Protein AF-0000000079329511 (afdb_homodimer)

Solvent-accessible surface area (backbone atoms only — not comparable to full-atom values): 12379 Å² total; per-residue (Å²): 99,50,74,84,61,65,55,39,40,38,38,41,37,31,29,74,40,54,72,78,49,98,63,36,82,40,69,37,80,63,11,61,36,72,71,27,54,28,39,31,61,66,27,33,34,23,27,95,86,55,44,29,42,50,44,71,41,43,67,61,44,49,62,55,52,49,39,47,76,73,67,45,50,34,49,82,73,69,23,84,32,57,47,25,33,70,47,64,32,86,86,63,35,46,29,33,39,40,35,55,41,81,63,86,41,60,47,59,68,85,60,60,51,53,117,98,52,75,84,60,66,55,38,39,37,39,41,36,32,28,73,40,55,72,80,49,98,62,36,82,41,68,37,79,62,12,60,35,71,71,28,53,28,39,30,60,68,26,32,34,23,27,94,87,54,43,31,43,50,43,70,41,44,70,62,45,49,62,54,53,49,40,46,76,73,68,46,50,34,48,82,74,69,24,84,31,58,48,27,34,70,46,64,31,85,88,64,37,44,28,32,39,40,34,56,41,80,64,88,38,59,46,60,67,84,61,60,48,51,118

pLDDT: mean 95.4, std 3.15, range [86.56, 98.81]

Structure (mmCIF, N/CA/C/O backbone):
data_AF-0000000079329511-model_v1
#
loop_
_entity.id
_entity.type
_entity.pdbx_description
1 polymer 'TIGR04076 family protein'
#
loop_
_atom_site.group_PDB
_atom_site.id
_atom_site.type_symbol
_atom_site.label_atom_id
_atom_site.label_alt_id
_atom_site.label_comp_id
_atom_site.label_asym_id
_atom_site.label_entity_id
_atom_site.label_seq_id
_atom_site.pdbx_PDB_ins_code
_atom_site.Cartn_x
_atom_site.Cartn_y
_atom_site.Cartn_z
_atom_site.occupancy
_atom_site.B_iso_or_equiv
_atom_site.auth_seq_id
_atom_site.auth_comp_id
_atom_site.auth_asym_id
_atom_site.auth_atom_id
_atom_site.pdbx_PDB_model_num
ATOM 1 N N . MET A 1 1 ? 14.383 1.324 6.977 1 89.06 1 MET A N 1
ATOM 2 C CA . MET A 1 1 ? 13.578 2.539 6.898 1 89.06 1 MET A CA 1
ATOM 3 C C . MET A 1 1 ? 13.695 3.355 8.18 1 89.06 1 MET A C 1
ATOM 5 O O . MET A 1 1 ? 13.711 2.795 9.281 1 89.06 1 MET A O 1
ATOM 9 N N . LYS A 1 2 ? 13.883 4.699 8.086 1 88.31 2 LYS A N 1
ATOM 10 C CA . LYS A 1 2 ? 13.953 5.602 9.234 1 88.31 2 LYS A CA 1
ATOM 11 C C . LYS A 1 2 ? 12.984 6.77 9.062 1 88.31 2 LYS A C 1
ATOM 13 O O . LYS A 1 2 ? 13.18 7.629 8.203 1 88.31 2 LYS A O 1
ATOM 18 N N . LYS A 1 3 ? 11.969 6.789 9.961 1 87.62 3 LYS A N 1
ATOM 19 C CA . LYS A 1 3 ? 11 7.883 9.93 1 87.62 3 LYS A CA 1
ATOM 20 C C . LYS A 1 3 ? 11.57 9.141 10.586 1 87.62 3 LYS A C 1
ATOM 22 O O . LYS A 1 3 ? 11.602 9.242 11.812 1 87.62 3 LYS A O 1
ATOM 27 N N . TRP A 1 4 ? 11.977 10.102 9.773 1 88.5 4 TRP A N 1
ATOM 28 C CA . TRP A 1 4 ? 12.648 11.297 10.273 1 88.5 4 TRP A CA 1
ATOM 29 C C . TRP A 1 4 ? 11.633 12.383 10.625 1 88.5 4 TRP A C 1
ATOM 31 O O . TRP A 1 4 ? 11.953 13.328 11.352 1 88.5 4 TRP A O 1
ATOM 41 N N . TYR A 1 5 ? 10.383 12.188 10.078 1 89.5 5 TYR A N 1
ATOM 42 C CA . TYR A 1 5 ? 9.406 13.266 10.172 1 89.5 5 TYR A CA 1
ATOM 43 C C . TYR A 1 5 ? 8.102 12.766 10.781 1 89.5 5 TYR A C 1
ATOM 45 O O . TYR A 1 5 ? 7.621 11.688 10.43 1 89.5 5 TYR A O 1
ATOM 53 N N . ASP A 1 6 ? 7.637 13.641 11.711 1 93.19 6 ASP A N 1
ATOM 54 C CA . ASP A 1 6 ? 6.309 13.352 12.242 1 93.19 6 ASP A CA 1
ATOM 55 C C . ASP A 1 6 ? 5.219 13.867 11.305 1 93.19 6 ASP A C 1
ATOM 57 O O . ASP A 1 6 ? 5.121 15.07 11.055 1 93.19 6 ASP A O 1
ATOM 61 N N . GLU A 1 7 ? 4.422 13.023 10.852 1 95.56 7 GLU A N 1
ATOM 62 C CA . GLU A 1 7 ? 3.4 13.367 9.867 1 95.56 7 GLU A CA 1
ATOM 63 C C . GLU A 1 7 ? 2.27 14.172 10.5 1 95.56 7 GLU A C 1
ATOM 65 O O . GLU A 1 7 ? 2.021 14.062 11.703 1 95.56 7 GLU A O 1
ATOM 70 N N . GLU A 1 8 ? 1.598 14.852 9.672 1 96.12 8 GLU A N 1
ATOM 71 C CA . GLU A 1 8 ? 0.495 15.703 10.094 1 96.12 8 GLU A CA 1
ATOM 72 C C . GLU A 1 8 ? -0.764 14.891 10.375 1 96.12 8 GLU A C 1
ATOM 74 O O . GLU A 1 8 ? -1.652 15.328 11.102 1 96.12 8 GLU A O 1
ATOM 79 N N . TYR A 1 9 ? -0.802 13.711 9.742 1 97.5 9 TYR A N 1
ATOM 80 C CA . TYR A 1 9 ? -2.012 12.898 9.852 1 97.5 9 TYR A CA 1
ATOM 81 C C . TYR A 1 9 ? -1.671 11.445 10.148 1 97.5 9 TYR A C 1
ATOM 83 O O . TYR A 1 9 ? -0.653 10.93 9.672 1 97.5 9 TYR A O 1
ATOM 91 N N . GLU A 1 10 ? -2.459 10.844 10.945 1 98.25 10 GLU A N 1
ATOM 92 C CA . GLU A 1 10 ? -2.52 9.391 11.078 1 98.25 10 GLU A CA 1
ATOM 93 C C . GLU A 1 10 ? -3.83 8.836 10.523 1 98.25 10 GLU A C 1
ATOM 95 O O . GLU A 1 10 ? -4.902 9.383 10.797 1 98.25 10 GLU A O 1
ATOM 100 N N . TRP A 1 11 ? -3.713 7.824 9.727 1 98.62 11 TRP A N 1
ATOM 101 C CA . TRP A 1 11 ? -4.898 7.199 9.148 1 98.62 11 TRP A CA 1
ATOM 102 C C . TRP A 1 11 ? -5.27 5.934 9.906 1 98.62 11 TRP A C 1
ATOM 104 O O . TRP A 1 11 ? -4.398 5.145 10.281 1 98.62 11 TRP A O 1
ATOM 114 N N . GLU A 1 12 ? -6.516 5.758 10.164 1 98.81 12 GLU A N 1
ATOM 115 C CA . GLU A 1 12 ? -7.125 4.504 10.602 1 98.81 12 GLU A CA 1
ATOM 116 C C . GLU A 1 12 ? -8.117 3.984 9.562 1 98.81 12 GLU A C 1
ATOM 118 O O . GLU A 1 12 ? -9.023 4.707 9.148 1 98.81 12 GLU A O 1
ATOM 123 N N . ILE A 1 13 ? -7.934 2.801 9.102 1 98.75 13 ILE A N 1
ATOM 124 C CA . ILE A 1 13 ? -8.805 2.156 8.125 1 98.75 13 ILE A CA 1
ATOM 125 C C . ILE A 1 13 ? -9.43 0.904 8.734 1 98.75 13 ILE A C 1
ATOM 127 O O . ILE A 1 13 ? -8.719 0.055 9.281 1 98.75 13 ILE A O 1
ATOM 131 N N . GLU A 1 14 ? -10.695 0.809 8.695 1 98.69 14 GLU A N 1
ATOM 132 C CA . GLU A 1 14 ? -11.406 -0.336 9.258 1 98.69 14 GLU A CA 1
ATOM 133 C C . GLU A 1 14 ? -12.289 -1.004 8.203 1 98.69 14 GLU A C 1
ATOM 135 O O . GLU A 1 14 ? -12.953 -0.324 7.418 1 98.69 14 GLU A O 1
ATOM 140 N N . VAL A 1 15 ? -12.266 -2.324 8.125 1 98.12 15 VAL A N 1
ATOM 141 C CA . VAL A 1 15 ? -13.242 -3.061 7.328 1 98.12 15 VAL A CA 1
ATOM 142 C C . VAL A 1 15 ? -14.586 -3.076 8.047 1 98.12 15 VAL A C 1
ATOM 144 O O . VAL A 1 15 ? -14.719 -3.658 9.125 1 98.12 15 VAL A O 1
ATOM 147 N N . THR A 1 16 ? -15.562 -2.486 7.387 1 97.62 16 THR A N 1
ATOM 148 C CA . THR A 1 16 ? -16.812 -2.248 8.102 1 97.62 16 THR A CA 1
ATOM 149 C C . THR A 1 16 ? -17.922 -3.166 7.578 1 97.62 16 THR A C 1
ATOM 151 O O . THR A 1 16 ? -18.969 -3.305 8.211 1 97.62 16 THR A O 1
ATOM 154 N N . GLY A 1 17 ? -17.672 -3.732 6.402 1 96.75 17 GLY A N 1
ATOM 155 C CA . GLY A 1 17 ? -18.719 -4.578 5.844 1 96.75 17 GLY A CA 1
ATOM 156 C C . GLY A 1 17 ? -18.266 -5.34 4.609 1 96.75 17 GLY A C 1
ATOM 157 O O . GLY A 1 17 ? -17.156 -5.148 4.121 1 96.75 17 GLY A O 1
ATOM 158 N N . PHE A 1 18 ? -19.062 -6.324 4.168 1 95.44 18 PHE A N 1
ATOM 159 C CA . PHE A 1 18 ? -18.906 -7.117 2.955 1 95.44 18 PHE A CA 1
ATOM 160 C C . PHE A 1 18 ? -20.203 -7.156 2.164 1 95.44 18 PHE A C 1
ATOM 162 O O . PHE A 1 18 ? -21.266 -7.41 2.727 1 95.44 18 PHE A O 1
ATOM 169 N N . LEU A 1 19 ? -20.188 -6.867 0.907 1 94.31 19 LEU A N 1
ATOM 170 C CA . LEU A 1 19 ? -21.391 -6.609 0.124 1 94.31 19 LEU A CA 1
ATOM 171 C C . LEU A 1 19 ? -21.859 -7.875 -0.58 1 94.31 19 LEU A C 1
ATOM 173 O O . LEU A 1 19 ? -22.969 -7.918 -1.112 1 94.31 19 LEU A O 1
ATOM 177 N N . ARG A 1 20 ? -21.109 -8.859 -0.733 1 90.81 20 ARG A N 1
ATOM 178 C CA . ARG A 1 20 ? -21.469 -9.992 -1.577 1 90.81 20 ARG A CA 1
ATOM 179 C C . ARG A 1 20 ? -22 -11.156 -0.739 1 90.81 20 ARG A C 1
ATOM 181 O O . ARG A 1 20 ? -22.703 -12.023 -1.25 1 90.81 20 ARG A O 1
ATOM 188 N N . SER A 1 21 ? -21.609 -11.266 0.606 1 89.12 21 SER A N 1
ATOM 189 C CA . SER A 1 21 ? -21.984 -12.375 1.482 1 89.12 21 SER A CA 1
ATOM 190 C C . SER A 1 21 ? -21.797 -12 2.949 1 89.12 21 SER A C 1
ATOM 192 O O . SER A 1 21 ? -21.641 -10.828 3.283 1 89.12 21 SER A O 1
ATOM 194 N N . ASP A 1 22 ? -21.969 -13.086 3.812 1 89.44 22 ASP A N 1
ATOM 195 C CA . ASP A 1 22 ? -21.797 -12.867 5.242 1 89.44 22 ASP A CA 1
ATOM 196 C C . ASP A 1 22 ? -20.359 -13.18 5.672 1 89.44 22 ASP A C 1
ATOM 198 O O . ASP A 1 22 ? -20.047 -13.164 6.863 1 89.44 22 ASP A O 1
ATOM 202 N N . HIS A 1 23 ? -19.578 -13.539 4.699 1 89.75 23 HIS A N 1
ATOM 203 C CA . HIS A 1 23 ? -18.172 -13.812 4.965 1 89.75 23 HIS A CA 1
ATOM 204 C C . HIS A 1 23 ? -17.297 -13.414 3.775 1 89.75 23 HIS A C 1
ATOM 206 O O . HIS A 1 23 ? -17.797 -13.258 2.658 1 89.75 23 HIS A O 1
ATOM 212 N N . THR A 1 24 ? -16.016 -13.195 4.055 1 90.88 24 THR A N 1
ATOM 213 C CA . THR A 1 24 ? -15.125 -12.742 2.994 1 90.88 24 THR A CA 1
ATOM 214 C C . THR A 1 24 ? -14.328 -13.914 2.422 1 90.88 24 THR A C 1
ATOM 216 O O . THR A 1 24 ? -13.734 -13.797 1.348 1 90.88 24 THR A O 1
ATOM 219 N N . GLU A 1 25 ? -14.328 -15.094 3.219 1 90.88 25 GLU A N 1
ATOM 220 C CA . GLU A 1 25 ? -13.625 -16.281 2.744 1 90.88 25 GLU A CA 1
ATOM 221 C C . GLU A 1 25 ? -14.109 -16.688 1.355 1 90.88 25 GLU A C 1
ATOM 223 O O . GLU A 1 25 ? -15.312 -16.688 1.082 1 90.88 25 GLU A O 1
ATOM 228 N N . ARG A 1 26 ? -13.109 -16.906 0.466 1 90.94 26 ARG A N 1
ATOM 229 C CA . ARG A 1 26 ? -13.336 -17.344 -0.91 1 90.94 26 ARG A CA 1
ATOM 230 C C . ARG A 1 26 ? -13.836 -16.188 -1.77 1 90.94 26 ARG A C 1
ATOM 232 O O . ARG A 1 26 ? -14.297 -16.391 -2.893 1 90.94 26 ARG A O 1
ATOM 239 N N . TYR A 1 27 ? -13.852 -14.938 -1.214 1 90.62 27 TYR A N 1
ATOM 240 C CA . TYR A 1 27 ? -14.234 -13.766 -1.997 1 90.62 27 TYR A CA 1
ATOM 241 C C . TYR A 1 27 ? -13.125 -12.727 -2.008 1 90.62 27 TYR A C 1
ATOM 243 O O . TYR A 1 27 ? -12.914 -12.039 -3.008 1 90.62 27 TYR A O 1
ATOM 251 N N . CYS A 1 28 ? -12.562 -12.594 -0.887 1 93.38 28 CYS A N 1
ATOM 252 C CA . CYS A 1 28 ? -11.492 -11.617 -0.751 1 93.38 28 CYS A CA 1
ATOM 253 C C . CYS A 1 28 ? -10.125 -12.297 -0.747 1 93.38 28 CYS A C 1
ATOM 255 O O . CYS A 1 28 ? -9.797 -13.023 0.191 1 93.38 28 CYS A O 1
ATOM 257 N N . ARG A 1 29 ? -9.344 -12.055 -1.75 1 93.38 29 ARG A N 1
ATOM 258 C CA . ARG A 1 29 ? -8.047 -12.695 -1.921 1 93.38 29 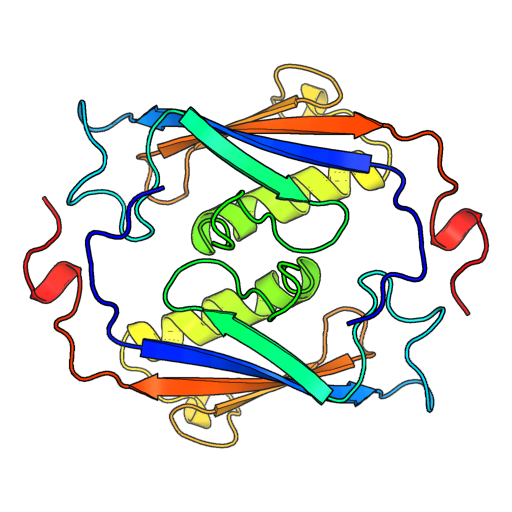ARG A CA 1
ATOM 259 C C . ARG A 1 29 ? -7.086 -12.297 -0.806 1 93.38 29 ARG A C 1
ATOM 261 O O . ARG A 1 29 ? -6.316 -13.125 -0.313 1 93.38 29 ARG A O 1
ATOM 268 N N . ASN A 1 30 ? -7.074 -11 -0.403 1 94.19 30 ASN A N 1
ATOM 269 C CA . ASN A 1 30 ? -6.16 -10.555 0.643 1 94.19 30 ASN A CA 1
ATOM 270 C C . ASN A 1 30 ? -6.586 -11.062 2.016 1 94.19 30 ASN A C 1
ATOM 272 O O . ASN A 1 30 ? -5.809 -11.016 2.971 1 94.19 30 ASN A O 1
ATOM 276 N N . GLY A 1 31 ? -7.863 -11.461 2.164 1 93.81 31 GLY A N 1
ATOM 277 C CA . GLY A 1 31 ? -8.328 -12.031 3.418 1 93.81 31 GLY A CA 1
ATOM 278 C C . GLY A 1 31 ? -8.867 -10.992 4.383 1 93.81 31 GLY A C 1
ATOM 279 O O . GLY A 1 31 ? -8.805 -11.18 5.602 1 93.81 31 GLY A O 1
ATOM 280 N N . GLU A 1 32 ? -9.391 -9.922 3.869 1 95.38 32 GLU A N 1
ATOM 281 C CA . GLU A 1 32 ? -10.008 -8.922 4.73 1 95.38 32 GLU A CA 1
ATOM 282 C C . GLU A 1 32 ? -11.203 -9.5 5.48 1 95.38 32 GLU A C 1
ATOM 284 O O . GLU A 1 32 ? -11.977 -10.289 4.918 1 95.38 32 GLU A O 1
ATOM 289 N N . GLU A 1 33 ? -11.336 -9.18 6.754 1 95.06 33 GLU A N 1
ATOM 290 C CA . GLU A 1 33 ? -12.492 -9.523 7.578 1 95.06 33 GLU A CA 1
ATOM 291 C C . GLU A 1 33 ? -13.102 -8.273 8.211 1 95.06 33 GLU A C 1
ATOM 293 O O . GLU A 1 33 ? -12.383 -7.348 8.586 1 95.06 33 GLU A O 1
ATOM 298 N N . VAL A 1 34 ? -14.391 -8.328 8.312 1 95.62 34 VAL A N 1
ATOM 299 C CA . VAL A 1 34 ? -15.055 -7.234 9.008 1 95.62 34 VAL A CA 1
ATOM 300 C C . VAL A 1 34 ? -14.438 -7.051 10.391 1 95.62 34 VAL A C 1
ATOM 302 O O . VAL A 1 34 ? -14.25 -8.023 11.125 1 95.62 34 VAL A O 1
ATOM 305 N N . GLY A 1 35 ? -14.07 -5.863 10.766 1 96.88 35 GLY A N 1
ATOM 306 C CA . GLY A 1 35 ? -13.43 -5.574 12.039 1 96.88 35 GLY A CA 1
ATOM 307 C C . GLY A 1 35 ? -11.93 -5.391 11.93 1 96.88 35 GLY A C 1
ATOM 308 O O . GLY A 1 35 ? -11.297 -4.883 12.859 1 96.88 35 GLY A O 1
ATOM 309 N N . ASP A 1 36 ? -11.32 -5.848 10.773 1 97.44 36 ASP A N 1
ATOM 310 C CA . ASP A 1 36 ? -9.898 -5.594 10.562 1 97.44 36 ASP A CA 1
ATOM 311 C C . ASP A 1 36 ? -9.594 -4.102 10.641 1 97.44 36 ASP A C 1
ATOM 313 O O . ASP A 1 36 ? -10.352 -3.279 10.125 1 97.44 36 ASP A O 1
ATOM 317 N N . LYS A 1 37 ? -8.461 -3.783 11.25 1 98.5 37 LYS A N 1
ATOM 318 C CA . LYS A 1 37 ? -8.016 -2.398 11.383 1 98.5 37 LYS A CA 1
ATOM 319 C C . LYS A 1 37 ? -6.582 -2.232 10.898 1 98.5 37 LYS A C 1
ATOM 321 O O . LYS A 1 37 ? -5.723 -3.072 11.18 1 98.5 37 LYS A O 1
ATOM 326 N N . TYR A 1 38 ? -6.355 -1.224 10.141 1 98.69 38 TYR A N 1
ATOM 327 C CA . TYR A 1 38 ? -5.039 -0.834 9.641 1 98.69 38 TYR A CA 1
ATOM 328 C C . TYR A 1 38 ? -4.719 0.608 10.016 1 98.69 38 TYR A C 1
ATOM 330 O O . TYR A 1 38 ? -5.621 1.445 10.117 1 98.69 38 TYR A O 1
ATOM 338 N N . THR A 1 39 ? -3.457 0.887 10.227 1 98.56 39 THR A N 1
ATOM 339 C CA . THR A 1 39 ? -3.035 2.252 10.523 1 98.56 39 THR A CA 1
ATOM 340 C C . THR A 1 39 ? -1.779 2.613 9.734 1 98.56 39 THR A C 1
ATOM 342 O O . THR A 1 39 ? -1.021 1.732 9.328 1 98.56 39 THR A O 1
ATOM 345 N N . CYS A 1 40 ? -1.634 3.857 9.461 1 97.81 40 CYS A N 1
ATOM 346 C CA . CYS A 1 40 ? -0.409 4.387 8.867 1 97.81 40 CYS A CA 1
ATOM 347 C C . CYS A 1 40 ? -0.319 5.895 9.055 1 97.81 40 CYS A C 1
ATOM 349 O O . CYS A 1 40 ? -1.305 6.539 9.414 1 97.81 40 CYS A O 1
ATOM 351 N N . THR A 1 41 ? 0.822 6.414 8.859 1 95.94 41 THR A N 1
ATOM 352 C CA . THR A 1 41 ? 0.967 7.859 8.711 1 95.94 41 THR A CA 1
ATOM 353 C C . THR A 1 41 ? 1.237 8.227 7.25 1 95.94 41 THR A C 1
ATOM 355 O O . THR A 1 41 ? 0.335 8.672 6.539 1 95.94 41 THR A O 1
ATOM 358 N N . TYR A 1 42 ? 2.402 7.793 6.676 1 95.44 42 TYR A N 1
ATOM 359 C CA . TYR A 1 42 ? 2.664 8.109 5.273 1 95.44 42 TYR A CA 1
ATOM 360 C C . TYR A 1 42 ? 2.682 6.848 4.426 1 95.44 42 TYR A C 1
ATOM 362 O O . TYR A 1 42 ? 2.08 6.809 3.348 1 95.44 42 TYR A O 1
ATOM 370 N N . GLY A 1 43 ? 3.373 5.777 4.895 1 96.12 43 GLY A N 1
ATOM 371 C CA . GLY A 1 43 ? 3.441 4.531 4.148 1 96.12 43 GLY A CA 1
ATOM 372 C C . GLY A 1 43 ? 2.1 3.836 4.023 1 96.12 43 GLY A C 1
ATOM 373 O O . GLY A 1 43 ? 1.074 4.375 4.449 1 96.12 43 GLY A O 1
ATOM 374 N N . CYS A 1 44 ? 2.104 2.684 3.385 1 98.38 44 CYS A N 1
ATOM 375 C CA . CYS A 1 44 ? 0.881 1.898 3.271 1 98.38 44 CYS A CA 1
ATOM 376 C C . CYS A 1 44 ? 0.424 1.399 4.637 1 98.38 44 CYS A C 1
ATOM 378 O O . CYS A 1 44 ? 1.25 1.066 5.488 1 98.38 44 CYS A O 1
ATOM 380 N N . PRO A 1 45 ? -0.896 1.284 4.828 1 98.62 45 PRO A N 1
ATOM 381 C CA . PRO A 1 45 ? -1.425 0.859 6.129 1 98.62 45 PRO A CA 1
ATOM 382 C C . PRO A 1 45 ? -1.065 -0.586 6.465 1 98.62 45 PRO A C 1
ATOM 384 O O . PRO A 1 45 ? -1.059 -1.447 5.582 1 98.62 45 PRO A O 1
ATOM 387 N N . VAL A 1 46 ? -0.85 -0.798 7.707 1 98.38 46 VAL A N 1
ATOM 388 C CA . VAL A 1 46 ? -0.486 -2.107 8.234 1 98.38 46 VAL A CA 1
ATOM 389 C C . VAL A 1 46 ? -1.345 -2.43 9.453 1 98.38 46 VAL A C 1
ATOM 391 O O . VAL A 1 46 ? -1.661 -1.542 10.25 1 98.38 46 VAL A O 1
ATOM 394 N N . ASN A 1 47 ? -1.72 -3.65 9.57 1 97.69 47 ASN A N 1
ATOM 395 C CA . ASN A 1 47 ? -2.506 -4.004 10.742 1 97.69 47 ASN A CA 1
ATOM 396 C C . ASN A 1 47 ? -1.62 -4.512 11.883 1 97.69 47 ASN A C 1
ATOM 398 O O . ASN A 1 47 ? -0.395 -4.535 11.75 1 97.69 47 ASN A O 1
ATOM 402 N N . ASN A 1 48 ? -2.207 -4.887 12.992 1 95 48 ASN A N 1
ATOM 403 C CA . ASN A 1 48 ? -1.47 -5.246 14.203 1 95 48 ASN A CA 1
ATOM 404 C C . ASN A 1 48 ? -0.727 -6.57 14.031 1 95 48 ASN A C 1
ATOM 406 O O . ASN A 1 48 ? 0.166 -6.891 14.82 1 95 48 ASN A O 1
ATOM 410 N N . ASP A 1 49 ? -1.076 -7.355 13.023 1 93.69 49 ASP A N 1
ATOM 411 C CA . ASP A 1 49 ? -0.417 -8.633 12.75 1 93.69 49 ASP A CA 1
ATOM 412 C C . ASP A 1 49 ? 0.747 -8.453 11.781 1 93.69 49 ASP A C 1
ATOM 414 O O . ASP A 1 49 ? 1.322 -9.43 11.305 1 93.69 49 ASP A O 1
ATOM 418 N N . GLY A 1 50 ? 1.027 -7.199 11.367 1 95 50 GLY A N 1
ATOM 419 C CA . GLY A 1 50 ? 2.123 -6.926 10.453 1 95 50 GLY A CA 1
ATOM 420 C C . GLY A 1 50 ? 1.762 -7.172 9 1 95 50 GLY A C 1
ATOM 421 O O . GLY A 1 50 ? 2.639 -7.418 8.164 1 95 50 GLY A O 1
ATOM 422 N N . GLN A 1 51 ? 0.455 -7.188 8.734 1 95.44 51 GLN A N 1
ATOM 423 C CA . GLN A 1 51 ? -0.009 -7.41 7.367 1 95.44 51 GLN A CA 1
ATOM 424 C C . GLN A 1 51 ? -0.4 -6.098 6.695 1 95.44 51 GLN A C 1
ATOM 426 O O . GLN A 1 51 ? -1.076 -5.262 7.305 1 95.44 51 GLN A O 1
ATOM 431 N N . GLY A 1 52 ? 0.075 -5.973 5.48 1 97.62 52 GLY A N 1
ATOM 432 C CA . GLY A 1 52 ? -0.315 -4.801 4.715 1 97.62 52 GLY A CA 1
ATOM 433 C C . GLY A 1 52 ? -1.738 -4.875 4.195 1 97.62 52 GLY A C 1
ATOM 434 O O . GLY A 1 52 ? -2.244 -5.961 3.908 1 97.62 52 GLY A O 1
ATOM 435 N N . ILE A 1 53 ? -2.316 -3.742 4.074 1 98 53 ILE A N 1
ATOM 436 C CA . ILE A 1 53 ? -3.67 -3.646 3.537 1 98 53 ILE A CA 1
ATOM 437 C C . ILE A 1 53 ? -3.688 -4.125 2.088 1 98 53 ILE A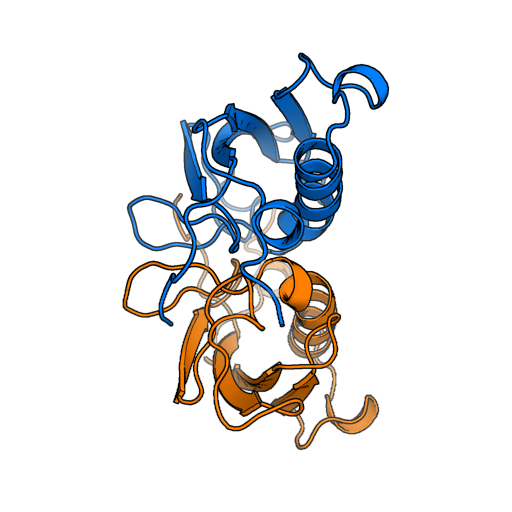 C 1
ATOM 439 O O . ILE A 1 53 ? -2.641 -4.188 1.437 1 98 53 ILE A O 1
ATOM 443 N N . CYS A 1 54 ? -4.887 -4.484 1.595 1 96.94 54 CYS A N 1
ATOM 444 C CA . CYS A 1 54 ? -5.07 -4.891 0.206 1 96.94 54 CYS A CA 1
ATOM 445 C C . CYS A 1 54 ? -4.445 -3.879 -0.746 1 96.94 54 CYS A C 1
ATOM 447 O O . CYS A 1 54 ? -4.785 -2.695 -0.708 1 96.94 54 CYS A O 1
ATOM 449 N N . SER A 1 55 ? -3.578 -4.391 -1.627 1 96 55 SER A N 1
ATOM 450 C CA . SER A 1 55 ? -2.873 -3.529 -2.574 1 96 55 SER A CA 1
ATOM 451 C C . SER A 1 55 ? -3.838 -2.896 -3.57 1 96 55 SER A C 1
ATOM 453 O O . SER A 1 55 ? -3.645 -1.752 -3.986 1 96 55 SER A O 1
ATOM 455 N N . LYS A 1 56 ? -4.875 -3.629 -3.949 1 96.31 56 LYS A N 1
ATOM 456 C CA . LYS A 1 56 ? -5.852 -3.1 -4.898 1 96.31 56 LYS A CA 1
ATOM 457 C C . LYS A 1 56 ? -6.562 -1.875 -4.328 1 96.31 56 LYS A C 1
ATOM 459 O O . LYS A 1 56 ? -6.723 -0.866 -5.02 1 96.31 56 LYS A O 1
ATOM 464 N N . VAL A 1 57 ? -6.992 -1.953 -3.074 1 97.31 57 VAL A N 1
ATOM 465 C CA . VAL A 1 57 ? -7.785 -0.86 -2.52 1 97.31 57 VAL A CA 1
ATOM 466 C C . VAL A 1 57 ? -6.891 0.349 -2.262 1 97.31 57 VAL A C 1
ATOM 468 O O . VAL A 1 57 ? -7.359 1.489 -2.26 1 97.31 57 VAL A O 1
ATOM 471 N N . MET A 1 58 ? -5.566 0.119 -2.072 1 97.62 58 MET A N 1
ATOM 472 C CA . MET A 1 58 ? -4.641 1.228 -1.855 1 97.62 58 MET A CA 1
ATOM 473 C C . MET A 1 58 ? -4.621 2.164 -3.059 1 97.62 58 MET A C 1
ATOM 475 O O . MET A 1 58 ? -4.41 3.369 -2.91 1 97.62 58 MET A O 1
ATOM 479 N N . MET A 1 59 ? -4.93 1.647 -4.242 1 96.19 59 MET A N 1
ATOM 480 C CA . MET A 1 59 ? -4.992 2.463 -5.449 1 96.19 59 MET A CA 1
ATOM 481 C C . MET A 1 59 ? -6.078 3.529 -5.332 1 96.19 59 MET A C 1
ATOM 483 O O . MET A 1 59 ? -5.953 4.613 -5.902 1 96.19 59 MET A O 1
ATOM 487 N N . ILE A 1 60 ? -7.098 3.221 -4.555 1 96.5 60 ILE A N 1
ATOM 488 C CA . ILE A 1 60 ? -8.203 4.145 -4.363 1 96.5 60 ILE A CA 1
ATOM 489 C C . ILE A 1 60 ? -7.934 5.031 -3.146 1 96.5 60 ILE A C 1
ATOM 491 O O . ILE A 1 60 ? -8.305 6.207 -3.131 1 96.5 60 ILE A O 1
ATOM 495 N N . MET A 1 61 ? -7.246 4.496 -2.209 1 98.12 61 MET A N 1
ATOM 496 C CA . MET A 1 61 ? -7.074 5.191 -0.934 1 98.12 61 MET A CA 1
ATOM 497 C C . MET A 1 61 ? -6.004 6.27 -1.041 1 98.12 61 MET A C 1
ATOM 499 O O . MET A 1 61 ? -6.113 7.324 -0.415 1 98.12 61 MET A O 1
ATOM 503 N N . PHE A 1 62 ? -5.008 6.031 -1.856 1 97.69 62 PHE A N 1
ATOM 504 C CA . PHE A 1 62 ? -3.869 6.938 -1.907 1 97.69 62 PHE A CA 1
ATOM 505 C C . PHE A 1 62 ? -4.312 8.344 -2.293 1 97.69 62 PHE A C 1
ATOM 507 O O . PHE A 1 62 ? -4.016 9.312 -1.586 1 97.69 62 PHE A O 1
ATOM 514 N N . PRO A 1 63 ? -5.094 8.523 -3.414 1 97.31 63 PRO A N 1
ATOM 515 C CA . PRO A 1 63 ? -5.516 9.875 -3.771 1 97.31 63 PRO A CA 1
ATOM 516 C C . PRO A 1 63 ? -6.383 10.531 -2.695 1 97.31 63 PRO A C 1
ATOM 518 O O . PRO A 1 63 ? -6.348 11.75 -2.525 1 97.31 63 PRO A O 1
ATOM 521 N N . ILE A 1 64 ? -7.164 9.766 -2.014 1 98 64 ILE A N 1
ATOM 522 C CA . ILE A 1 64 ? -7.992 10.297 -0.934 1 98 64 ILE A CA 1
ATOM 523 C C . IL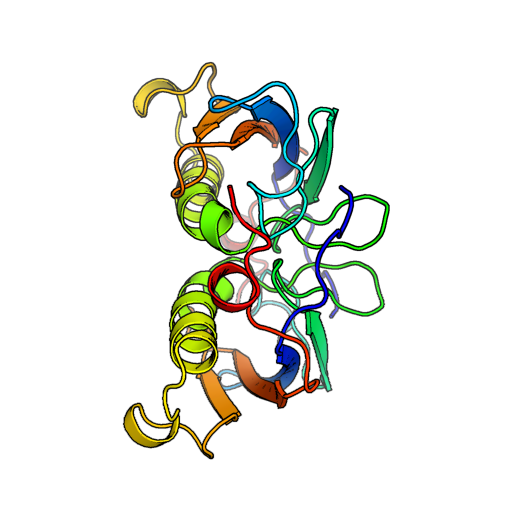E A 1 64 ? -7.102 10.797 0.199 1 98 64 ILE A C 1
ATOM 525 O O . ILE A 1 64 ? -7.336 11.875 0.749 1 98 64 ILE A O 1
ATOM 529 N N . MET A 1 65 ? -6.062 10.047 0.544 1 98.19 65 MET A N 1
ATOM 530 C CA . MET A 1 65 ? -5.109 10.461 1.569 1 98.19 65 MET A CA 1
ATOM 531 C C . MET A 1 65 ? -4.398 11.75 1.162 1 98.19 65 MET A C 1
ATOM 533 O O . MET A 1 65 ? -4.219 12.648 1.981 1 98.19 65 MET A O 1
ATOM 537 N N . GLU A 1 66 ? -4.055 11.867 -0.149 1 97.12 66 GLU A N 1
ATOM 538 C CA . GLU A 1 66 ? -3.398 13.07 -0.644 1 97.12 66 GLU A CA 1
ATOM 539 C C . GLU A 1 66 ? -4.328 14.281 -0.565 1 97.12 66 GLU A C 1
ATOM 541 O O . GLU A 1 66 ? -3.879 15.398 -0.295 1 97.12 66 GLU A O 1
ATOM 546 N N . ALA A 1 67 ? -5.656 14.016 -0.835 1 97.31 67 ALA A N 1
ATOM 547 C CA . ALA A 1 67 ? -6.633 15.102 -0.734 1 97.31 67 ALA A CA 1
ATOM 548 C C . ALA A 1 67 ? -6.645 15.695 0.67 1 97.31 67 ALA A C 1
ATOM 550 O O . ALA A 1 67 ? -6.637 16.922 0.832 1 97.31 67 ALA A O 1
ATOM 551 N N . VAL A 1 68 ? -6.559 14.859 1.688 1 97.56 68 VAL A N 1
ATOM 552 C CA . VAL A 1 68 ? -6.555 15.328 3.068 1 97.56 68 VAL A CA 1
ATOM 553 C C . VAL A 1 68 ? -5.23 16.016 3.375 1 97.56 68 VAL A C 1
ATOM 555 O O . VAL A 1 68 ? -5.211 17.125 3.936 1 97.56 68 VAL A O 1
ATOM 558 N N . ARG A 1 69 ? -4.102 15.43 2.941 1 96.12 69 ARG A N 1
ATOM 559 C CA . ARG A 1 69 ? -2.777 15.969 3.236 1 96.12 69 ARG A CA 1
ATOM 560 C C . ARG A 1 69 ? -2.588 17.328 2.594 1 96.12 69 ARG A C 1
ATOM 562 O O . ARG A 1 69 ? -1.85 18.172 3.113 1 96.12 69 ARG A O 1
ATOM 569 N N . SER A 1 70 ? -3.277 17.578 1.529 1 95.81 70 SER A N 1
ATOM 570 C CA . SER A 1 70 ? -3.158 18.844 0.825 1 95.81 70 SER A CA 1
ATOM 571 C C . SER A 1 70 ? -4.109 19.891 1.401 1 95.81 70 SER A C 1
ATOM 573 O O . SER A 1 70 ? -4.18 21.016 0.905 1 95.81 70 SER A O 1
ATOM 575 N N . GLY A 1 71 ? -4.875 19.438 2.4 1 94.88 71 GLY A N 1
ATOM 576 C CA . GLY A 1 71 ? -5.75 20.375 3.08 1 94.88 71 GLY A CA 1
ATOM 577 C C . GLY A 1 71 ? -7.188 20.312 2.598 1 94.88 71 GLY A C 1
ATOM 578 O O . GLY A 1 71 ? -8 21.172 2.936 1 94.88 71 GLY A O 1
ATOM 579 N N . GLY A 1 72 ? -7.539 19.297 1.815 1 96.88 72 GLY A N 1
ATOM 580 C CA . GLY A 1 72 ? -8.883 19.172 1.269 1 96.88 72 GLY A CA 1
ATOM 581 C C . GLY A 1 72 ? -9.898 18.703 2.293 1 96.88 72 GLY A C 1
ATOM 582 O O . GLY A 1 72 ? -9.539 18.359 3.422 1 96.88 72 GLY A O 1
ATOM 583 N N . ASP A 1 73 ? -11.148 18.734 1.849 1 97.75 73 ASP A N 1
ATOM 584 C CA . ASP A 1 73 ? -12.328 18.281 2.584 1 97.75 73 ASP A CA 1
ATOM 585 C C . ASP A 1 73 ? -12.984 17.094 1.893 1 97.75 73 ASP A C 1
ATOM 587 O O . ASP A 1 73 ? -13.539 17.234 0.802 1 97.75 73 ASP A O 1
ATOM 591 N N . LEU A 1 74 ? -12.969 15.945 2.588 1 98.25 74 LEU A N 1
ATOM 592 C CA . LEU A 1 74 ? -13.43 14.727 1.934 1 98.25 74 LEU A CA 1
ATOM 593 C C . LEU A 1 74 ? -14.922 14.805 1.628 1 98.25 74 LEU A C 1
ATOM 595 O O . LEU A 1 74 ? -15.422 14.078 0.768 1 98.25 74 LEU A O 1
ATOM 599 N N . LYS A 1 75 ? -15.633 15.703 2.268 1 97.94 75 LYS A N 1
ATOM 600 C CA . LYS A 1 75 ? -17.047 15.875 1.936 1 97.94 75 LYS A CA 1
ATOM 601 C C . LYS A 1 75 ? -17.219 16.266 0.474 1 97.94 75 LYS A C 1
ATOM 603 O O . LYS A 1 75 ? -18.25 15.977 -0.137 1 97.94 75 LYS A O 1
ATOM 608 N N . ASN A 1 76 ? -16.266 16.969 -0.064 1 97.5 76 ASN A N 1
ATOM 609 C CA . ASN A 1 76 ? -16.328 17.422 -1.446 1 97.5 76 ASN A CA 1
ATOM 610 C C . ASN A 1 76 ? -16.234 16.266 -2.432 1 97.5 76 ASN A C 1
ATOM 612 O O . ASN A 1 76 ? -16.516 16.422 -3.619 1 97.5 76 ASN A O 1
ATOM 616 N N . ILE A 1 77 ? -15.82 15.125 -1.94 1 96.69 77 ILE A N 1
ATOM 617 C CA . ILE A 1 77 ? -15.703 13.977 -2.828 1 96.69 77 ILE A CA 1
ATOM 618 C C . ILE A 1 77 ? -16.484 12.797 -2.254 1 96.69 77 ILE A C 1
ATOM 620 O O . ILE A 1 77 ? -16.078 11.648 -2.377 1 96.69 77 ILE A O 1
ATOM 624 N N . GLY A 1 78 ? -17.453 13.062 -1.543 1 96.38 78 GLY A N 1
ATOM 625 C CA . GLY A 1 78 ? -18.406 12.039 -1.12 1 96.38 78 GLY A CA 1
ATOM 626 C C . GLY A 1 78 ? -18.047 11.414 0.214 1 96.38 78 GLY A C 1
ATOM 627 O O . GLY A 1 78 ? -18.453 10.289 0.506 1 96.38 78 GLY A O 1
ATOM 628 N N . GLY A 1 79 ? -17.25 12.094 1.039 1 97.25 79 GLY A N 1
ATOM 629 C CA . GLY A 1 79 ? -16.922 11.602 2.367 1 97.25 79 GLY A CA 1
ATOM 630 C C . GLY A 1 79 ? -18.031 11.805 3.375 1 97.25 79 GLY A C 1
ATOM 631 O O . GLY A 1 79 ? -18.969 12.555 3.123 1 97.25 79 GLY A O 1
ATOM 632 N N . ASP A 1 80 ? -17.969 10.992 4.438 1 96.06 80 ASP A N 1
ATOM 633 C CA . ASP A 1 80 ? -18.938 11.094 5.531 1 96.06 80 ASP A CA 1
ATOM 634 C C . ASP A 1 80 ? -18.578 12.227 6.484 1 96.06 80 ASP A C 1
ATOM 636 O O . ASP A 1 80 ? -19.359 12.586 7.367 1 96.06 80 ASP A O 1
ATOM 640 N N . GLY A 1 81 ? -17.375 12.805 6.344 1 97.62 81 GLY A N 1
ATOM 641 C CA . GLY A 1 81 ? -16.828 13.93 7.086 1 97.62 81 GLY A CA 1
ATOM 642 C C . GLY A 1 81 ? -15.602 14.531 6.43 1 97.62 81 GLY A C 1
ATOM 643 O O . GLY A 1 81 ? -15.141 14.031 5.402 1 97.62 81 GLY A O 1
ATOM 644 N N . LYS A 1 82 ? -15.148 15.609 7.035 1 97.69 82 LYS A N 1
ATOM 645 C CA . LYS A 1 82 ? -13.961 16.266 6.492 1 97.69 82 LYS A CA 1
ATOM 646 C C . LYS A 1 82 ? -12.789 15.289 6.395 1 97.69 82 LYS A C 1
ATOM 648 O O . LYS A 1 82 ? -12 15.359 5.449 1 97.69 82 LYS A O 1
ATOM 653 N N . TYR A 1 83 ? -12.688 14.344 7.352 1 98.31 83 TYR A N 1
ATOM 654 C CA . TYR A 1 83 ? -11.523 13.469 7.461 1 98.31 83 TYR A CA 1
ATOM 655 C C . TYR A 1 83 ? -11.938 12 7.426 1 98.31 83 TYR A C 1
ATOM 657 O O . TYR A 1 83 ? -11.203 11.133 7.91 1 98.31 83 TYR A O 1
ATOM 665 N N . SER A 1 84 ? -13.141 11.719 6.91 1 98.62 84 SER A N 1
ATOM 666 C CA . SER A 1 84 ? -13.586 10.328 6.875 1 98.62 84 SER A CA 1
ATOM 667 C C . SER A 1 84 ? -14.352 10.023 5.594 1 98.62 84 SER A C 1
ATOM 669 O O . SER A 1 84 ? -15.109 10.867 5.105 1 98.62 84 SER A O 1
ATOM 671 N N . LYS A 1 85 ? -14.164 8.883 5.062 1 98.56 85 LYS A N 1
ATOM 672 C CA . LYS A 1 85 ? -14.836 8.422 3.854 1 98.56 85 LYS A CA 1
ATOM 673 C C . LYS A 1 85 ? -14.914 6.898 3.811 1 98.56 85 LYS A C 1
ATOM 675 O O . LYS A 1 85 ? -13.953 6.211 4.152 1 98.56 85 LYS A O 1
ATOM 680 N N . ASP A 1 86 ? -16.062 6.398 3.441 1 98.25 86 ASP A N 1
ATOM 681 C CA . ASP A 1 86 ? -16.219 4.98 3.133 1 98.25 86 ASP A CA 1
ATOM 682 C C . ASP A 1 86 ? -15.852 4.688 1.68 1 98.25 86 ASP A C 1
ATOM 684 O O . ASP A 1 86 ? -16.188 5.465 0.782 1 98.25 86 ASP A O 1
ATOM 688 N N . VAL A 1 87 ? -15.141 3.598 1.498 1 97.75 87 VAL A N 1
ATOM 689 C CA . VAL A 1 87 ? -14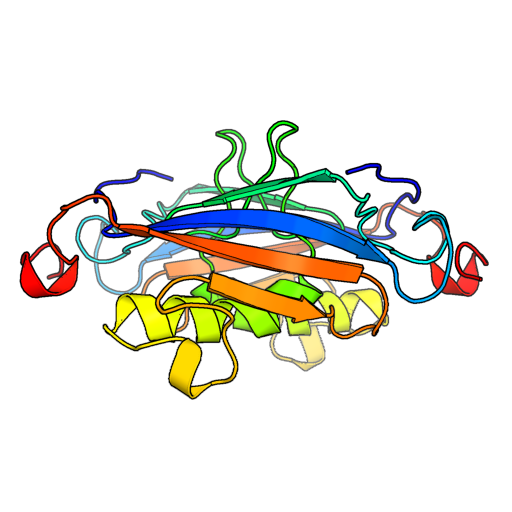.812 3.166 0.143 1 97.75 87 VAL A CA 1
ATOM 690 C C . VAL A 1 87 ? -15.094 1.673 -0.006 1 97.75 87 VAL A C 1
ATOM 692 O O . VAL A 1 87 ? -15.055 0.927 0.975 1 97.75 87 VAL A O 1
ATOM 695 N N . VAL A 1 88 ? -15.492 1.286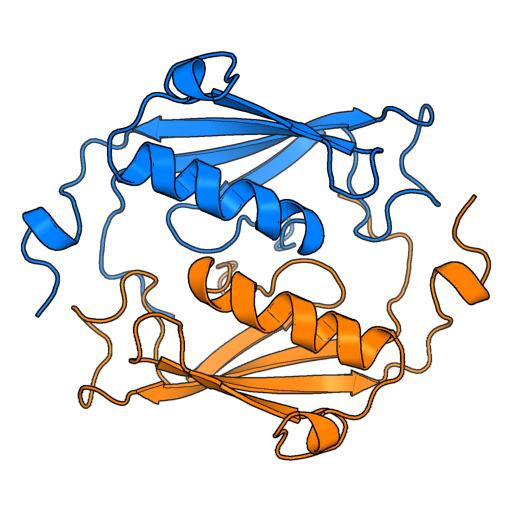 -1.188 1 97.19 88 VAL A N 1
ATOM 696 C CA . VAL A 1 88 ? -15.609 -0.12 -1.559 1 97.19 88 VAL A CA 1
ATOM 697 C C . VAL A 1 88 ? -14.398 -0.544 -2.383 1 97.19 88 VAL A C 1
ATOM 699 O O . VAL A 1 88 ? -13.938 0.201 -3.252 1 97.19 88 VAL A O 1
ATOM 702 N N . CYS A 1 89 ? -13.875 -1.75 -2.039 1 97.12 89 CYS A N 1
ATOM 703 C CA . CYS A 1 89 ? -12.727 -2.209 -2.816 1 97.12 89 CYS A CA 1
ATOM 704 C C . CYS A 1 89 ? -13.086 -2.34 -4.293 1 97.12 89 CYS A C 1
ATOM 706 O O . CYS A 1 89 ? -14.258 -2.469 -4.641 1 97.12 89 CYS A O 1
ATOM 708 N N . PRO A 1 90 ? -12.016 -2.262 -5.195 1 94.5 90 PRO A N 1
ATOM 709 C CA . PRO A 1 90 ? -12.289 -2.287 -6.637 1 94.5 90 PRO A CA 1
ATOM 710 C C . PRO A 1 90 ? -13.008 -3.561 -7.082 1 94.5 90 PRO A C 1
ATOM 712 O O . PRO A 1 90 ? -13.625 -3.586 -8.148 1 94.5 90 PRO A O 1
ATOM 715 N N . ASP A 1 91 ? -12.898 -4.637 -6.32 1 92.94 91 ASP A N 1
ATOM 716 C CA . ASP A 1 91 ? -13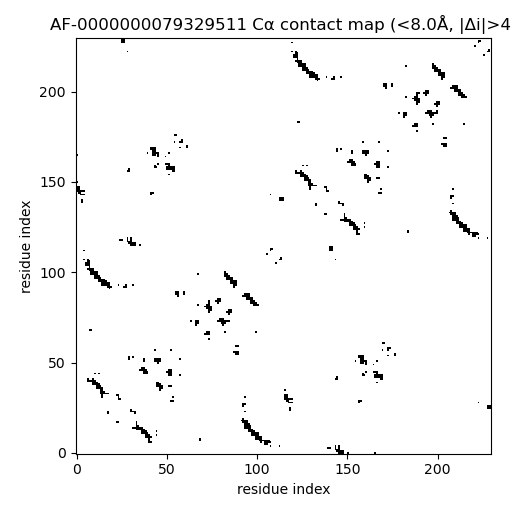.57 -5.879 -6.68 1 92.94 91 ASP A CA 1
ATOM 717 C C . ASP A 1 91 ? -15.039 -5.84 -6.277 1 92.94 91 ASP A C 1
ATOM 719 O O . ASP A 1 91 ? -15.789 -6.777 -6.559 1 92.94 91 ASP A O 1
ATOM 723 N N . GLY A 1 92 ? -15.492 -4.762 -5.562 1 91.12 92 GLY A N 1
ATOM 724 C CA . GLY A 1 92 ? -16.891 -4.516 -5.254 1 91.12 92 GLY A CA 1
ATOM 725 C C . GLY A 1 92 ? -17.406 -5.344 -4.09 1 91.12 92 GLY A C 1
ATOM 726 O O . GLY A 1 92 ? -18.594 -5.652 -4.012 1 91.12 92 GLY A O 1
ATOM 727 N N . CYS A 1 93 ? -16.531 -5.707 -3.129 1 92.31 93 CYS A N 1
ATOM 728 C CA . CYS A 1 93 ? -16.953 -6.688 -2.131 1 92.31 93 CYS A CA 1
ATOM 729 C C . CYS A 1 93 ? -16.781 -6.137 -0.72 1 92.31 93 CYS A C 1
ATOM 731 O O . CYS A 1 93 ? -17.688 -6.219 0.103 1 92.31 93 CYS A O 1
ATOM 733 N N . VAL A 1 94 ? -15.609 -5.582 -0.409 1 96.62 94 VAL A N 1
ATOM 734 C CA . VAL A 1 94 ? -15.273 -5.227 0.967 1 96.62 94 VAL A CA 1
ATOM 735 C C . VAL A 1 94 ? -15.453 -3.723 1.172 1 96.62 94 VAL A C 1
ATOM 737 O O . VAL A 1 94 ? -15 -2.92 0.352 1 96.62 94 VAL A O 1
ATOM 740 N N . MET A 1 95 ? -16.094 -3.301 2.195 1 97.5 95 MET A N 1
ATOM 741 C CA . MET A 1 95 ? -16.266 -1.899 2.562 1 97.5 95 MET A CA 1
ATOM 742 C C . MET A 1 95 ? -15.258 -1.48 3.625 1 97.5 95 MET A C 1
ATOM 744 O O . MET A 1 95 ? -15.109 -2.158 4.645 1 97.5 95 MET A O 1
ATOM 748 N N . PHE A 1 96 ? -14.586 -0.424 3.361 1 98.38 96 PHE A N 1
ATOM 749 C CA . PHE A 1 96 ? -13.633 0.165 4.289 1 98.38 96 PHE A CA 1
ATOM 750 C C . PHE A 1 96 ? -14.086 1.547 4.738 1 98.38 96 PHE A C 1
ATOM 752 O O . PHE A 1 96 ? -14.641 2.312 3.943 1 98.38 96 PHE A O 1
ATOM 759 N N . ARG A 1 97 ? -13.891 1.905 5.984 1 98.69 97 ARG A N 1
ATOM 760 C CA . ARG A 1 97 ? -13.961 3.281 6.465 1 98.69 97 ARG A CA 1
ATOM 761 C C . ARG A 1 97 ? -12.57 3.84 6.746 1 98.69 97 ARG A C 1
ATOM 763 O O . ARG A 1 97 ? -11.844 3.311 7.586 1 98.69 97 ARG A O 1
ATOM 770 N N . MET A 1 98 ? -12.203 4.863 6.023 1 98.62 98 MET A N 1
ATOM 771 C CA . MET A 1 98 ? -10.961 5.578 6.262 1 98.62 98 MET A CA 1
ATOM 772 C C . MET A 1 98 ? -11.195 6.801 7.145 1 98.62 98 MET A C 1
ATOM 774 O O . MET A 1 98 ? -12.117 7.582 6.895 1 98.62 98 MET A O 1
ATOM 778 N N . THR A 1 99 ? -10.359 6.961 8.102 1 98.81 99 THR A N 1
ATOM 779 C CA . THR A 1 99 ? -10.438 8.125 8.984 1 98.81 99 THR A CA 1
ATOM 780 C C . THR A 1 99 ? -9.055 8.727 9.211 1 98.81 99 THR A C 1
ATOM 782 O O . THR A 1 99 ? -8.117 8.016 9.578 1 98.81 99 THR A O 1
ATOM 785 N N . ALA A 1 100 ? -8.953 9.992 8.961 1 98.56 100 ALA A N 1
ATOM 786 C CA . ALA A 1 100 ? -7.711 10.703 9.242 1 98.56 100 ALA A CA 1
ATOM 787 C C . ALA A 1 100 ? -7.781 11.398 10.609 1 98.56 100 ALA A C 1
ATOM 789 O O . ALA A 1 100 ? -8.781 12.047 10.93 1 98.56 100 ALA A O 1
ATOM 790 N N . ASN A 1 101 ? -6.773 11.203 11.367 1 98.19 101 ASN A N 1
ATOM 791 C CA . ASN A 1 101 ? -6.57 11.953 12.602 1 98.19 101 ASN A CA 1
ATOM 792 C C . ASN A 1 101 ? -5.477 13 12.453 1 98.19 101 ASN A C 1
ATOM 794 O O . ASN A 1 101 ? -4.32 12.664 12.172 1 98.19 101 ASN A O 1
ATOM 798 N N . LYS A 1 102 ? -5.832 14.211 12.672 1 96.56 102 LYS A N 1
ATOM 799 C CA . LYS A 1 102 ? -4.844 15.281 12.594 1 96.56 102 LYS A CA 1
ATOM 800 C C . LYS A 1 102 ? -3.949 15.305 13.828 1 96.56 102 LYS A C 1
ATOM 802 O O . LYS A 1 102 ? -4.441 15.344 14.953 1 96.56 102 LYS A O 1
ATOM 807 N N . LEU A 1 103 ? -2.541 15.195 13.852 1 95.31 103 LEU A N 1
ATOM 808 C CA . LEU A 1 103 ? -1.598 15.031 14.953 1 95.31 103 LEU A CA 1
ATOM 809 C C . LEU A 1 103 ? -0.927 16.359 15.297 1 95.31 103 LEU A C 1
ATOM 811 O O . LEU A 1 103 ? -0.137 16.438 16.234 1 95.31 103 LEU A O 1
ATOM 815 N N . GLU A 1 104 ? -1.149 17.562 14.828 1 91.56 104 GLU A N 1
ATOM 816 C CA . GLU A 1 104 ? -0.635 18.891 15.102 1 91.56 104 GLU A CA 1
ATOM 817 C C . GLU A 1 104 ? 0.851 19 14.766 1 91.56 104 GLU A C 1
ATOM 819 O O . GLU A 1 104 ? 1.605 19.672 15.469 1 91.56 104 GLU A O 1
ATOM 824 N N . ASN A 1 105 ? 1.442 18.156 13.961 1 95.62 105 ASN A N 1
ATOM 825 C CA . ASN A 1 105 ? 2.818 18.266 13.484 1 95.62 105 ASN A CA 1
ATOM 826 C C . ASN A 1 105 ? 2.924 19.156 12.258 1 95.62 105 ASN A C 1
ATOM 828 O O . ASN A 1 105 ? 1.937 19.375 11.547 1 95.62 105 ASN A O 1
ATOM 832 N N . GLU A 1 106 ? 4.121 19.719 12.117 1 93 106 GLU A N 1
ATOM 833 C CA . GLU A 1 106 ? 4.363 20.578 10.961 1 93 106 GLU A CA 1
ATOM 834 C C . GLU A 1 106 ? 4.391 19.766 9.664 1 93 106 GLU A C 1
ATOM 836 O O . GLU A 1 106 ? 4.859 18.641 9.648 1 93 106 GLU A O 1
ATOM 841 N N . ASN A 1 107 ? 3.873 20.438 8.625 1 93.25 107 ASN A N 1
ATOM 842 C CA . ASN A 1 107 ? 3.93 19.828 7.297 1 93.25 107 ASN A CA 1
ATOM 843 C C . ASN A 1 107 ? 5.367 19.625 6.832 1 93.25 107 ASN A C 1
ATOM 845 O O . ASN A 1 107 ? 6.227 20.484 7.078 1 93.25 107 ASN A O 1
ATOM 849 N N . PHE A 1 108 ? 5.602 18.531 6.125 1 91.38 108 PHE A N 1
ATOM 850 C CA . PHE A 1 108 ? 6.926 18.141 5.652 1 91.38 108 PHE A CA 1
ATOM 851 C C . PHE A 1 108 ? 7.57 19.266 4.852 1 91.38 108 PHE A C 1
ATOM 853 O O . PHE A 1 108 ? 8.742 19.594 5.066 1 91.38 108 PHE A O 1
ATOM 860 N N . TYR A 1 109 ? 6.832 19.922 3.943 1 91.06 109 TYR A N 1
ATOM 861 C CA . TYR A 1 109 ? 7.375 20.938 3.055 1 91.06 109 TYR A CA 1
ATOM 862 C C . TYR A 1 109 ? 7.363 22.312 3.725 1 91.06 109 TYR A C 1
ATOM 864 O O . TYR A 1 109 ? 8.375 23.016 3.73 1 91.06 109 TYR A O 1
ATOM 872 N N . LYS A 1 110 ? 6.277 22.625 4.375 1 91.75 110 LYS A N 1
ATOM 873 C CA . LYS A 1 110 ? 6.141 23.938 4.992 1 91.75 110 LYS A CA 1
ATOM 874 C C . LYS A 1 110 ? 7.047 24.062 6.211 1 91.75 110 LYS A C 1
ATOM 876 O O . LYS A 1 110 ? 7.496 25.172 6.539 1 91.75 110 LYS A O 1
ATOM 881 N N . GLY A 1 111 ? 7.301 22.891 6.848 1 92.12 111 GLY A N 1
ATOM 882 C CA . GLY A 1 111 ? 8.195 22.859 7.996 1 92.12 111 GLY A CA 1
ATOM 883 C C . GLY A 1 111 ? 9.664 22.859 7.609 1 92.12 111 GLY A C 1
ATOM 884 O O . GLY A 1 111 ? 10.539 22.797 8.477 1 92.12 111 GLY A O 1
ATOM 885 N N . LYS A 1 112 ? 9.922 22.828 6.266 1 91.44 112 LYS A N 1
ATOM 886 C CA . LYS A 1 112 ? 11.273 22.859 5.719 1 91.44 112 LYS A CA 1
ATOM 887 C C . LYS A 1 112 ? 12.055 21.594 6.098 1 91.44 112 LYS A C 1
ATOM 889 O O . LYS A 1 112 ? 13.219 21.672 6.488 1 91.44 112 LYS A O 1
ATOM 894 N N . PHE A 1 113 ? 11.391 20.469 6.07 1 89.5 113 PHE A N 1
ATOM 895 C CA . PHE A 1 113 ? 12.055 19.188 6.312 1 89.5 113 PHE A CA 1
ATOM 896 C C . PHE A 1 113 ? 12.578 18.609 5.012 1 89.5 113 PHE A C 1
ATOM 898 O O . PHE A 1 113 ? 13.141 17.5 5.004 1 89.5 113 PHE A O 1
ATOM 905 N N . PHE A 1 114 ? 12.336 19.359 3.926 1 88.5 114 PHE A N 1
ATOM 906 C CA . PHE A 1 114 ? 12.75 18.922 2.602 1 88.5 114 PHE A CA 1
ATOM 907 C C . PHE A 1 114 ? 13.805 19.844 2.018 1 88.5 114 PHE A C 1
ATOM 909 O O . PHE A 1 114 ? 13.711 21.062 2.15 1 88.5 114 PHE A O 1
ATOM 916 N N . ASP A 1 115 ? 14.867 19.25 1.438 1 86.56 115 ASP A N 1
ATOM 917 C CA . ASP A 1 115 ? 15.891 20.062 0.781 1 86.56 115 ASP A CA 1
ATOM 918 C C . ASP A 1 115 ? 15.719 20.047 -0.736 1 86.56 115 ASP A C 1
ATOM 920 O O . ASP A 1 115 ? 15.211 19.062 -1.294 1 86.56 115 ASP A O 1
ATOM 924 N N . MET B 1 1 ? -7.789 -9.633 9.883 1 90 1 MET B N 1
ATOM 925 C CA . MET B 1 1 ? -7.449 -10.195 8.578 1 90 1 MET B CA 1
ATOM 926 C C . MET B 1 1 ? -7.074 -11.664 8.703 1 90 1 MET B C 1
ATOM 928 O O . MET B 1 1 ? -6.398 -12.062 9.656 1 90 1 MET B O 1
ATOM 932 N N . LYS B 1 2 ? -7.598 -12.531 7.816 1 88 2 LYS B N 1
ATOM 933 C CA . LYS B 1 2 ? -7.254 -13.953 7.773 1 88 2 LYS B CA 1
ATOM 934 C C . LYS B 1 2 ? -6.867 -14.383 6.359 1 88 2 LYS B C 1
ATOM 936 O O . LYS B 1 2 ? -7.707 -14.406 5.461 1 88 2 LYS B O 1
ATOM 941 N N . LYS B 1 3 ? -5.57 -14.789 6.219 1 87.38 3 LYS B N 1
ATOM 942 C CA . LYS B 1 3 ? -5.094 -15.258 4.918 1 87.38 3 LYS B CA 1
ATOM 943 C C . LYS B 1 3 ? -5.512 -16.703 4.668 1 87.38 3 LYS B C 1
ATOM 945 O O . LYS B 1 3 ? -4.934 -17.625 5.242 1 87.38 3 LYS B O 1
ATOM 950 N N . TRP B 1 4 ? -6.484 -16.859 3.807 1 87.38 4 TRP B N 1
ATOM 951 C CA . TRP B 1 4 ? -7.035 -18.188 3.564 1 87.38 4 TRP B CA 1
ATOM 952 C C . TRP B 1 4 ? -6.309 -18.875 2.412 1 87.38 4 TRP B C 1
ATOM 954 O O . TRP B 1 4 ? -6.414 -20.094 2.242 1 87.38 4 TRP B O 1
ATOM 964 N N . TYR B 1 5 ? -5.547 -18.031 1.668 1 89 5 TYR B N 1
ATOM 965 C CA . TYR B 1 5 ? -4.984 -18.531 0.419 1 89 5 TYR B CA 1
ATOM 966 C C . TYR B 1 5 ? -3.475 -18.312 0.378 1 89 5 TYR B C 1
ATOM 968 O O . TYR B 1 5 ? -2.982 -17.234 0.725 1 89 5 TYR B O 1
ATOM 976 N N . ASP B 1 6 ? -2.832 -19.453 -0.032 1 93.06 6 ASP B N 1
ATOM 977 C CA . ASP B 1 6 ? -1.402 -19.312 -0.29 1 93.06 6 ASP B CA 1
ATOM 978 C C . ASP B 1 6 ? -1.148 -18.734 -1.682 1 93.06 6 ASP B C 1
ATOM 980 O O . ASP B 1 6 ? -1.498 -19.344 -2.688 1 93.06 6 ASP B O 1
ATOM 984 N N . GLU B 1 7 ? -0.541 -17.641 -1.739 1 95.56 7 GLU B N 1
ATOM 985 C CA . GLU B 1 7 ? -0.333 -16.938 -2.998 1 95.56 7 GLU B CA 1
ATOM 986 C C . GLU B 1 7 ? 0.712 -17.641 -3.861 1 95.56 7 GLU B C 1
ATOM 988 O O . GLU B 1 7 ? 1.583 -18.344 -3.344 1 95.56 7 GLU B O 1
ATOM 993 N N . GLU B 1 8 ? 0.627 -17.344 -5.086 1 96.12 8 GLU B N 1
ATOM 994 C CA . GLU B 1 8 ? 1.528 -17.938 -6.07 1 96.12 8 GLU B CA 1
ATOM 995 C C . GLU B 1 8 ? 2.893 -17.266 -6.047 1 96.12 8 GLU B C 1
ATOM 997 O O . GLU B 1 8 ? 3.891 -17.844 -6.48 1 96.12 8 GLU B O 1
ATOM 1002 N N . TYR B 1 9 ? 2.879 -16.016 -5.578 1 97.5 9 TYR B N 1
ATOM 1003 C CA . TYR B 1 9 ? 4.117 -15.242 -5.613 1 97.5 9 TYR B CA 1
ATOM 1004 C C . TYR B 1 9 ? 4.363 -14.555 -4.277 1 97.5 9 TYR B C 1
ATOM 1006 O O . TYR B 1 9 ? 3.418 -14.125 -3.609 1 97.5 9 TYR B O 1
ATOM 1014 N N . GLU B 1 10 ? 5.582 -14.5 -3.893 1 98.19 10 GLU B N 1
ATOM 1015 C CA . GLU B 1 10 ? 6.07 -13.594 -2.852 1 98.19 10 GLU B CA 1
ATOM 1016 C C . GLU B 1 10 ? 6.961 -12.508 -3.438 1 98.19 10 GLU B C 1
ATOM 1018 O O . GLU B 1 10 ? 7.836 -12.789 -4.258 1 98.19 10 GLU B O 1
ATOM 1023 N N . TRP B 1 11 ? 6.699 -11.297 -3.057 1 98.62 11 TRP B N 1
ATOM 1024 C CA . TRP B 1 11 ? 7.5 -10.18 -3.535 1 98.62 11 TRP B CA 1
ATOM 1025 C C . TRP B 1 11 ? 8.531 -9.758 -2.488 1 98.62 11 TRP B C 1
ATOM 1027 O O . TRP B 1 11 ? 8.219 -9.703 -1.295 1 98.62 11 TRP B O 1
ATOM 1037 N N . GLU B 1 12 ? 9.711 -9.508 -2.902 1 98.81 12 GLU B N 1
ATOM 1038 C CA . GLU B 1 12 ? 10.75 -8.82 -2.152 1 98.81 12 GLU B CA 1
ATOM 1039 C C . GLU B 1 12 ? 11.133 -7.5 -2.818 1 98.81 12 GLU B C 1
ATOM 1041 O O . GLU B 1 12 ? 11.461 -7.469 -4.008 1 98.81 12 GLU B O 1
ATOM 1046 N N . ILE B 1 13 ? 11.031 -6.426 -2.117 1 98.75 13 ILE B N 1
ATOM 1047 C CA . ILE B 1 13 ? 11.375 -5.094 -2.605 1 98.75 13 ILE B CA 1
ATOM 1048 C C . ILE B 1 13 ? 12.523 -4.52 -1.774 1 98.75 13 ILE B C 1
ATOM 1050 O O . ILE B 1 13 ? 12.453 -4.5 -0.543 1 98.75 13 ILE B O 1
ATOM 1054 N N . GLU B 1 14 ? 13.547 -4.105 -2.4 1 98.62 14 GLU B N 1
ATOM 1055 C CA . GLU B 1 14 ? 14.703 -3.539 -1.724 1 98.62 14 GLU B CA 1
ATOM 1056 C C . GLU B 1 14 ? 15.016 -2.135 -2.236 1 98.62 14 GLU B C 1
ATOM 1058 O O . GLU B 1 14 ? 14.961 -1.884 -3.443 1 98.62 14 GLU B O 1
ATOM 1063 N N . VAL B 1 15 ? 15.281 -1.204 -1.351 1 98.06 15 VAL B N 1
ATOM 1064 C CA . VAL B 1 15 ? 15.828 0.091 -1.746 1 98.06 15 VAL B CA 1
ATOM 1065 C C . VAL B 1 15 ? 17.297 -0.058 -2.121 1 98.06 15 VAL B C 1
ATOM 1067 O O . VAL B 1 15 ? 18.141 -0.382 -1.272 1 98.06 15 VAL B O 1
ATOM 1070 N N . THR B 1 16 ? 17.578 0.249 -3.369 1 97.62 16 THR B N 1
ATOM 1071 C CA . THR B 1 16 ? 18.906 -0.09 -3.869 1 97.62 16 THR B CA 1
ATOM 1072 C C . THR B 1 16 ? 19.75 1.168 -4.074 1 97.62 16 THR B C 1
ATOM 1074 O O . THR B 1 16 ? 20.969 1.088 -4.25 1 97.62 16 THR B O 1
ATOM 1077 N N . GLY B 1 17 ? 19.047 2.305 -4.113 1 96.69 17 GLY B N 1
ATOM 1078 C CA . GLY B 1 17 ? 19.812 3.525 -4.359 1 96.69 17 GLY B CA 1
ATOM 1079 C C . GLY B 1 17 ? 18.969 4.785 -4.188 1 96.69 17 GLY B C 1
ATOM 1080 O O . GLY B 1 17 ? 17.766 4.707 -3.939 1 96.69 17 GLY B O 1
ATOM 1081 N N . PHE B 1 18 ? 19.625 5.945 -4.156 1 95.25 18 PHE B N 1
ATOM 1082 C CA . PHE B 1 18 ? 19.047 7.281 -4.098 1 95.25 18 PHE B CA 1
ATOM 1083 C C . PHE B 1 18 ? 19.672 8.188 -5.152 1 95.25 18 PHE B C 1
ATOM 1085 O O . PHE B 1 18 ? 20.891 8.242 -5.289 1 95.25 18 PHE B O 1
ATOM 1092 N N . LEU B 1 19 ? 18.891 8.875 -5.941 1 94.25 19 LEU B N 1
ATOM 1093 C CA . LEU B 1 19 ? 19.375 9.562 -7.141 1 94.25 19 LEU B CA 1
ATOM 1094 C C . LEU B 1 19 ? 19.688 11.023 -6.844 1 94.25 19 LEU B C 1
ATOM 1096 O O . LEU B 1 19 ? 20.297 11.711 -7.66 1 94.25 19 LEU B O 1
ATOM 1100 N N . ARG B 1 20 ? 19.234 11.602 -5.82 1 90.56 20 ARG B N 1
ATOM 1101 C CA . ARG B 1 20 ? 19.359 13.039 -5.617 1 90.56 20 ARG B CA 1
ATOM 1102 C C . ARG B 1 20 ? 20.531 13.375 -4.703 1 90.56 20 ARG B C 1
ATOM 1104 O O . ARG B 1 20 ? 21.047 14.492 -4.719 1 90.56 20 ARG B O 1
ATOM 1111 N N . SER B 1 21 ? 21 12.398 -3.805 1 89.19 21 SER B N 1
ATOM 1112 C CA . SER B 1 21 ? 22.062 12.625 -2.822 1 89.19 21 SER B CA 1
ATOM 1113 C C . SER B 1 21 ? 22.609 11.312 -2.295 1 89.19 21 SER B C 1
ATOM 1115 O O . SER B 1 21 ? 22.344 10.25 -2.859 1 89.19 21 SER B O 1
ATOM 1117 N N . ASP B 1 22 ? 23.516 11.492 -1.243 1 89.5 22 ASP B N 1
ATOM 1118 C CA . ASP B 1 22 ? 24.094 10.305 -0.625 1 89.5 22 ASP B CA 1
ATOM 1119 C C . ASP B 1 22 ? 23.266 9.844 0.573 1 89.5 22 ASP B C 1
ATOM 1121 O O . ASP B 1 22 ? 23.672 8.93 1.294 1 89.5 22 ASP B O 1
ATOM 1125 N N . HIS B 1 23 ? 22.219 10.555 0.809 1 90.06 23 HIS B N 1
ATOM 1126 C CA . HIS B 1 23 ? 21.297 10.188 1.886 1 90.06 23 HIS B CA 1
ATOM 1127 C C . HIS B 1 23 ? 19.859 10.516 1.521 1 90.06 23 HIS B C 1
ATOM 1129 O O . HIS B 1 23 ? 19.609 11.289 0.591 1 90.06 23 HIS B O 1
ATOM 1135 N N . THR B 1 24 ? 18.906 9.883 2.203 1 91.25 24 THR B N 1
ATOM 1136 C CA . THR B 1 24 ? 17.5 10.07 1.868 1 91.25 24 THR B CA 1
ATOM 1137 C C . THR B 1 24 ? 16.844 11.047 2.838 1 91.25 24 THR B C 1
ATOM 1139 O O . THR B 1 24 ? 15.758 11.57 2.562 1 91.25 24 THR B O 1
ATOM 1142 N N . GLU B 1 25 ? 17.547 11.273 4.043 1 91.12 25 GLU B N 1
ATOM 1143 C CA . GLU B 1 25 ? 17.031 12.227 5.023 1 91.12 25 GLU B CA 1
ATOM 1144 C C . GLU B 1 25 ? 16.781 13.594 4.387 1 91.12 25 GLU B C 1
ATOM 1146 O O . GLU B 1 25 ? 17.594 14.078 3.609 1 91.12 25 GLU B O 1
ATOM 1151 N N . ARG B 1 26 ? 15.562 14.125 4.656 1 91.19 26 ARG B N 1
ATOM 1152 C CA . ARG B 1 26 ? 15.117 15.43 4.176 1 91.19 26 ARG B CA 1
ATOM 1153 C C . ARG B 1 26 ? 14.773 15.383 2.691 1 91.19 26 ARG B C 1
ATOM 1155 O O . ARG B 1 26 ? 14.609 16.422 2.051 1 91.19 26 ARG B O 1
ATOM 1162 N N . TYR B 1 27 ? 14.766 14.148 2.084 1 90.75 27 TYR B N 1
ATOM 1163 C CA . TYR B 1 27 ? 14.359 14.016 0.688 1 90.75 27 TYR B CA 1
ATOM 1164 C C . TYR B 1 27 ? 13.203 13.031 0.547 1 90.75 27 TYR B C 1
ATOM 1166 O O . TYR B 1 27 ? 12.359 13.188 -0.338 1 90.75 27 TYR B O 1
ATOM 1174 N N . CYS B 1 28 ? 13.305 12.047 1.306 1 93.56 28 CYS B N 1
ATOM 1175 C CA . CYS B 1 28 ? 12.266 11.023 1.266 1 93.56 28 CYS B CA 1
ATOM 1176 C C . CYS B 1 28 ? 11.336 11.141 2.467 1 93.56 28 CYS B C 1
ATOM 1178 O O . CYS B 1 28 ? 11.742 10.883 3.602 1 93.56 28 CYS B O 1
ATOM 1180 N N . ARG B 1 29 ? 10.102 11.492 2.236 1 93.5 29 ARG B N 1
ATOM 1181 C CA . ARG B 1 29 ? 9.117 11.719 3.291 1 93.5 29 ARG B CA 1
ATOM 1182 C C . ARG B 1 29 ? 8.836 10.438 4.062 1 93.5 29 ARG B C 1
ATOM 1184 O O . ARG B 1 29 ? 8.688 10.461 5.289 1 93.5 29 ARG B O 1
ATOM 1191 N N . ASN B 1 30 ? 8.727 9.273 3.361 1 94.19 30 ASN B N 1
ATOM 1192 C CA . ASN B 1 30 ? 8.438 8.023 4.047 1 94.19 30 ASN B CA 1
ATOM 1193 C C . ASN B 1 30 ? 9.641 7.523 4.836 1 94.19 30 ASN B C 1
ATOM 1195 O O . ASN B 1 30 ? 9.516 6.633 5.68 1 94.19 30 ASN B O 1
ATOM 1199 N N . GLY B 1 31 ? 10.852 8 4.484 1 93.88 31 GLY B N 1
ATOM 1200 C CA . GLY B 1 31 ? 12.039 7.633 5.238 1 93.88 31 GLY B CA 1
ATOM 1201 C C . GLY B 1 31 ? 12.734 6.398 4.691 1 93.88 31 GLY B C 1
ATOM 1202 O O . GLY B 1 31 ? 13.383 5.664 5.438 1 93.88 31 GLY B O 1
ATOM 1203 N N . GLU B 1 32 ? 12.602 6.164 3.416 1 95.44 32 GLU B N 1
ATOM 1204 C CA . GLU B 1 32 ? 13.32 5.047 2.803 1 95.44 32 GLU B CA 1
ATOM 1205 C C . GLU B 1 32 ? 14.828 5.223 2.928 1 95.44 32 GLU B C 1
ATOM 1207 O O . GLU B 1 32 ? 15.344 6.336 2.785 1 95.44 32 GLU B O 1
ATOM 1212 N N . GLU B 1 33 ? 15.539 4.16 3.232 1 95.12 33 GLU B N 1
ATOM 1213 C CA . GLU B 1 33 ? 17 4.113 3.236 1 95.12 33 GLU B CA 1
ATOM 1214 C C . GLU B 1 33 ? 17.516 2.984 2.35 1 95.12 33 GLU B C 1
ATOM 1216 O O . GLU B 1 33 ? 16.906 1.921 2.264 1 95.12 33 GLU B O 1
ATOM 1221 N N . VAL B 1 34 ? 18.625 3.264 1.755 1 95.62 34 VAL B N 1
ATOM 1222 C CA . VAL B 1 34 ? 19.25 2.207 0.971 1 95.62 34 VAL B CA 1
ATOM 1223 C C . VAL B 1 34 ? 19.453 0.967 1.839 1 95.62 34 VAL B C 1
ATOM 1225 O O . VAL B 1 34 ? 19.938 1.062 2.967 1 95.62 34 VAL B O 1
ATOM 1228 N N . GLY B 1 35 ? 19.047 -0.191 1.396 1 96.88 35 GLY B N 1
ATOM 1229 C CA . GLY B 1 35 ? 19.141 -1.431 2.148 1 96.88 35 GLY B CA 1
ATOM 1230 C C . GLY B 1 35 ? 17.828 -1.854 2.775 1 96.88 35 GLY B C 1
ATOM 1231 O O . GLY B 1 35 ? 17.688 -2.994 3.225 1 96.88 35 GLY B O 1
ATOM 1232 N N . ASP B 1 36 ? 16.828 -0.89 2.863 1 97.44 36 ASP B N 1
ATOM 1233 C CA . ASP B 1 36 ? 15.508 -1.275 3.357 1 97.44 36 ASP B CA 1
ATOM 1234 C C . ASP B 1 36 ? 14.922 -2.41 2.521 1 97.44 36 ASP B C 1
ATOM 1236 O O . ASP B 1 36 ? 15.039 -2.41 1.295 1 97.44 36 ASP B O 1
ATOM 1240 N N . LYS B 1 37 ? 14.266 -3.334 3.203 1 98.5 37 LYS B N 1
ATOM 1241 C CA . LYS B 1 37 ? 13.625 -4.469 2.541 1 98.5 37 LYS B CA 1
ATOM 1242 C C . LYS B 1 37 ? 12.164 -4.605 2.961 1 98.5 37 LYS B C 1
ATOM 1244 O O . LYS B 1 37 ? 11.844 -4.465 4.141 1 98.5 37 LYS B O 1
ATOM 1249 N N . TYR B 1 38 ? 11.32 -4.812 2.02 1 98.69 38 TYR B N 1
ATOM 1250 C CA . TYR B 1 38 ? 9.898 -5.059 2.217 1 98.69 38 TYR B CA 1
ATOM 1251 C C . TYR B 1 38 ? 9.477 -6.375 1.568 1 98.69 38 TYR B C 1
ATOM 1253 O O . TYR B 1 38 ? 10.039 -6.777 0.548 1 98.69 38 TYR B O 1
ATOM 1261 N N . THR B 1 39 ? 8.516 -7.023 2.16 1 98.56 39 THR B N 1
ATOM 1262 C CA . THR B 1 39 ? 7.996 -8.258 1.584 1 98.56 39 THR B CA 1
ATOM 1263 C C . THR B 1 39 ? 6.469 -8.273 1.631 1 98.56 39 THR B C 1
ATOM 1265 O O . THR B 1 39 ? 5.863 -7.59 2.455 1 98.56 39 THR B O 1
ATOM 1268 N N . CYS B 1 40 ? 5.887 -8.961 0.708 1 97.81 40 CYS B N 1
ATOM 1269 C CA . CYS B 1 40 ? 4.449 -9.219 0.716 1 97.81 40 CYS B CA 1
ATOM 1270 C C . CYS B 1 40 ? 4.102 -10.391 -0.196 1 97.81 40 CYS B C 1
ATOM 1272 O O . CYS B 1 40 ? 4.93 -10.828 -0.999 1 97.81 40 CYS B O 1
ATOM 1274 N N . THR B 1 41 ? 2.957 -10.891 -0.038 1 95.88 41 THR B N 1
ATOM 1275 C CA . THR B 1 41 ? 2.396 -11.797 -1.037 1 95.88 41 THR B CA 1
ATOM 1276 C C . THR B 1 41 ? 1.308 -11.094 -1.848 1 95.88 41 THR B C 1
ATOM 1278 O O . THR B 1 41 ? 1.547 -10.664 -2.977 1 95.88 41 THR B O 1
ATOM 1281 N N . TYR B 1 42 ? 0.159 -10.711 -1.209 1 95.25 42 TYR B N 1
ATOM 1282 C CA . TYR B 1 42 ? -0.878 -10.016 -1.959 1 95.25 42 TYR B CA 1
ATOM 1283 C C . TYR B 1 42 ? -1.025 -8.578 -1.477 1 95.25 42 TYR B C 1
ATOM 1285 O O . TYR B 1 42 ? -1.101 -7.648 -2.285 1 95.25 42 TYR B O 1
ATOM 1293 N N . GLY B 1 43 ? -1.074 -8.352 -0.14 1 96 43 GLY B N 1
ATOM 1294 C CA . GLY B 1 43 ? -1.218 -7.012 0.411 1 96 43 GLY B CA 1
ATOM 1295 C C . GLY B 1 43 ? -0.031 -6.113 0.113 1 96 43 GLY B C 1
ATOM 1296 O O . GLY B 1 43 ? 0.89 -6.512 -0.604 1 96 43 GLY B O 1
ATOM 1297 N N . CYS B 1 44 ? -0.098 -4.898 0.61 1 98.38 44 CYS B N 1
ATOM 1298 C CA . CYS B 1 44 ? 1.023 -3.979 0.447 1 98.38 44 CYS B CA 1
ATOM 1299 C C . CYS B 1 44 ? 2.25 -4.477 1.203 1 98.38 44 CYS B C 1
ATOM 1301 O O . CYS B 1 44 ? 2.127 -5.043 2.289 1 98.38 44 CYS B O 1
ATOM 1303 N N . PRO B 1 45 ? 3.447 -4.195 0.674 1 98.62 45 PRO B N 1
ATOM 1304 C CA . PRO B 1 45 ? 4.676 -4.68 1.304 1 98.62 45 PRO B CA 1
ATOM 1305 C C . PRO B 1 45 ? 4.938 -4.035 2.664 1 98.62 45 PRO B C 1
ATOM 1307 O O . PRO B 1 45 ? 4.676 -2.842 2.848 1 98.62 45 PRO B O 1
ATOM 1310 N N . VAL B 1 46 ? 5.48 -4.812 3.527 1 98.38 46 VAL B N 1
ATOM 1311 C CA . VAL B 1 46 ? 5.801 -4.395 4.887 1 98.38 46 VAL B CA 1
ATOM 1312 C C . VAL B 1 46 ? 7.23 -4.805 5.234 1 98.38 46 VAL B C 1
ATOM 1314 O O . VAL B 1 46 ? 7.695 -5.871 4.82 1 98.38 46 VAL B O 1
ATOM 1317 N N . ASN B 1 47 ? 7.895 -3.967 5.922 1 97.69 47 ASN B N 1
ATOM 1318 C CA . ASN B 1 47 ? 9.25 -4.344 6.309 1 97.69 47 ASN B CA 1
ATOM 1319 C C . ASN B 1 47 ? 9.273 -5.016 7.68 1 97.69 47 ASN B C 1
ATOM 1321 O O . ASN B 1 47 ? 8.227 -5.219 8.297 1 97.69 47 ASN B O 1
ATOM 1325 N N . ASN B 1 48 ? 10.453 -5.387 8.156 1 95 48 ASN B N 1
ATOM 1326 C CA . ASN B 1 48 ? 10.602 -6.168 9.383 1 95 48 ASN B CA 1
ATOM 1327 C C . ASN B 1 48 ? 10.25 -5.34 10.617 1 95 48 ASN B C 1
ATOM 1329 O O . ASN B 1 48 ? 10.039 -5.895 11.695 1 95 48 ASN B O 1
ATOM 1333 N N . ASP B 1 49 ? 10.172 -4.02 10.492 1 93.69 49 ASP B N 1
ATOM 1334 C CA . ASP B 1 49 ? 9.82 -3.137 11.594 1 93.69 49 ASP B CA 1
ATOM 1335 C C . ASP B 1 49 ? 8.312 -2.887 11.641 1 93.69 49 ASP B C 1
ATOM 1337 O O . ASP B 1 49 ? 7.844 -2.041 12.406 1 93.69 49 ASP B O 1
ATOM 1341 N N . GLY B 1 50 ? 7.559 -3.521 10.727 1 95.06 50 GLY B N 1
ATOM 1342 C CA . GLY B 1 50 ? 6.117 -3.352 10.695 1 95.06 50 GLY B CA 1
ATOM 1343 C C . GLY B 1 50 ? 5.68 -2.09 9.969 1 95.06 50 GLY B C 1
ATOM 1344 O O . GLY B 1 50 ? 4.586 -1.577 10.219 1 95.06 50 GLY B O 1
ATOM 1345 N N . GLN B 1 51 ? 6.586 -1.55 9.156 1 95.56 51 GLN B N 1
ATOM 1346 C CA . GLN B 1 51 ? 6.277 -0.335 8.406 1 95.56 51 GLN B CA 1
ATOM 1347 C C . GLN B 1 51 ? 5.906 -0.656 6.965 1 95.56 51 GLN B C 1
ATOM 1349 O O . GLN B 1 51 ? 6.57 -1.467 6.312 1 95.56 51 GLN B O 1
ATOM 1354 N N . GLY B 1 52 ? 4.84 -0.015 6.547 1 97.56 52 GLY B N 1
ATOM 1355 C CA . GLY B 1 52 ? 4.453 -0.173 5.152 1 97.56 52 GLY B CA 1
ATOM 1356 C C . GLY B 1 52 ? 5.34 0.6 4.195 1 97.56 52 GLY B C 1
ATOM 1357 O O . GLY B 1 52 ? 5.871 1.656 4.547 1 97.56 52 GLY B O 1
ATOM 1358 N N . ILE B 1 53 ? 5.461 0.067 3.043 1 98 53 ILE B N 1
ATOM 1359 C CA . ILE B 1 53 ? 6.242 0.718 1.995 1 98 53 ILE B CA 1
ATOM 1360 C C . ILE B 1 53 ? 5.59 2.049 1.622 1 98 53 ILE B C 1
ATOM 1362 O O . ILE B 1 53 ? 4.418 2.279 1.918 1 98 53 ILE B O 1
ATOM 1366 N N . CYS B 1 54 ? 6.375 2.939 0.987 1 97 54 CYS B N 1
ATOM 1367 C CA . CYS B 1 54 ? 5.871 4.219 0.505 1 97 54 CYS B CA 1
ATOM 1368 C C . CYS B 1 54 ? 4.602 4.035 -0.315 1 97 54 CYS B C 1
ATOM 1370 O O . CYS B 1 54 ? 4.594 3.295 -1.3 1 97 54 CYS B O 1
ATOM 1372 N N . SER B 1 55 ? 3.566 4.77 0.087 1 96 55 SER B N 1
ATOM 1373 C CA . SER B 1 55 ? 2.273 4.664 -0.582 1 96 55 SER B CA 1
ATOM 1374 C C . SER B 1 55 ? 2.352 5.168 -2.018 1 96 55 SER B C 1
ATOM 1376 O O . SER B 1 55 ? 1.682 4.637 -2.906 1 96 55 SER B O 1
ATOM 1378 N N . LYS B 1 56 ? 3.168 6.191 -2.26 1 96.38 56 LYS B N 1
ATOM 1379 C CA . LYS B 1 56 ? 3.305 6.742 -3.607 1 96.38 56 LYS B CA 1
ATOM 1380 C C . LYS B 1 56 ? 3.867 5.699 -4.57 1 96.38 56 LYS B C 1
ATOM 1382 O O . LYS B 1 56 ? 3.375 5.551 -5.691 1 96.38 56 LYS B O 1
ATOM 1387 N N . VAL B 1 57 ? 4.883 4.984 -4.141 1 97.31 57 VAL B N 1
ATOM 1388 C CA . VAL B 1 57 ? 5.547 4.07 -5.066 1 97.31 57 VAL B CA 1
ATOM 1389 C C . VAL B 1 57 ? 4.66 2.854 -5.316 1 97.31 57 VAL B C 1
ATOM 1391 O O . VAL B 1 57 ? 4.766 2.203 -6.355 1 97.31 57 VAL B O 1
ATOM 1394 N N . MET B 1 58 ? 3.74 2.547 -4.371 1 97.5 58 MET B N 1
ATOM 1395 C CA . MET B 1 58 ? 2.834 1.418 -4.559 1 97.5 58 MET B CA 1
ATOM 1396 C C . MET B 1 58 ? 1.95 1.631 -5.785 1 97.5 58 MET B C 1
ATOM 1398 O O . MET B 1 58 ? 1.559 0.668 -6.445 1 97.5 58 MET B O 1
ATOM 1402 N N . MET B 1 59 ? 1.699 2.883 -6.148 1 96.12 59 MET B N 1
ATOM 1403 C CA . MET B 1 59 ? 0.914 3.201 -7.336 1 96.12 59 MET B CA 1
ATOM 1404 C C . MET B 1 59 ? 1.598 2.678 -8.594 1 96.12 59 MET B C 1
ATOM 1406 O O . MET B 1 59 ? 0.93 2.338 -9.57 1 96.12 59 MET B O 1
ATOM 1410 N N . ILE B 1 60 ? 2.914 2.574 -8.531 1 96.44 60 ILE B N 1
ATOM 1411 C CA . ILE B 1 60 ? 3.697 2.096 -9.664 1 96.44 60 ILE B CA 1
ATOM 1412 C C . ILE B 1 60 ? 3.895 0.584 -9.555 1 96.44 60 ILE B C 1
ATOM 1414 O O . ILE B 1 60 ? 3.891 -0.124 -10.562 1 96.44 60 ILE B O 1
ATOM 1418 N N . MET B 1 61 ? 3.975 0.114 -8.375 1 98.12 61 MET B N 1
ATOM 1419 C CA . MET B 1 61 ? 4.348 -1.28 -8.148 1 98.12 61 MET B CA 1
ATOM 1420 C C . MET B 1 61 ? 3.154 -2.203 -8.375 1 98.12 61 MET B C 1
ATOM 1422 O O . MET B 1 61 ? 3.312 -3.32 -8.875 1 98.12 61 MET B O 1
ATOM 1426 N N . PHE B 1 62 ? 1.968 -1.738 -8.055 1 97.69 62 PHE B N 1
ATOM 1427 C CA . PHE B 1 62 ? 0.798 -2.607 -8.094 1 97.69 62 PHE B CA 1
ATOM 1428 C C . PHE B 1 62 ? 0.592 -3.174 -9.492 1 97.69 62 PHE B C 1
ATOM 1430 O O . PHE B 1 62 ? 0.491 -4.391 -9.664 1 97.69 62 PHE B O 1
ATOM 1437 N N . PRO B 1 63 ? 0.581 -2.324 -10.578 1 97.31 63 PRO B N 1
ATOM 1438 C CA . PRO B 1 63 ? 0.389 -2.883 -11.914 1 97.31 63 PRO B CA 1
ATOM 1439 C C . PRO B 1 63 ? 1.499 -3.854 -12.312 1 97.31 63 PRO B C 1
ATOM 1441 O O . PRO B 1 63 ? 1.255 -4.805 -13.062 1 97.31 63 PRO B O 1
ATOM 1444 N N . ILE B 1 64 ? 2.689 -3.611 -11.883 1 98 64 ILE B N 1
ATOM 1445 C CA . ILE B 1 64 ? 3.801 -4.508 -12.172 1 98 64 ILE B CA 1
ATOM 1446 C C . ILE B 1 64 ? 3.564 -5.859 -11.5 1 98 64 ILE B C 1
ATOM 1448 O O . ILE B 1 64 ? 3.777 -6.91 -12.109 1 98 64 ILE B O 1
ATOM 1452 N N . MET B 1 65 ? 3.1 -5.844 -10.258 1 98.19 65 MET B N 1
ATOM 1453 C CA . MET B 1 65 ? 2.777 -7.078 -9.539 1 98.19 65 MET B CA 1
ATOM 1454 C C . MET B 1 65 ? 1.664 -7.84 -10.25 1 98.19 65 MET B C 1
ATOM 1456 O O . MET B 1 65 ? 1.735 -9.062 -10.391 1 98.19 65 MET B O 1
ATOM 1460 N N . GLU B 1 66 ? 0.655 -7.098 -10.773 1 97.12 66 GLU B N 1
ATOM 1461 C CA . GLU B 1 66 ? -0.443 -7.738 -11.5 1 97.12 66 GLU B CA 1
ATOM 1462 C C . GLU B 1 66 ? 0.044 -8.375 -12.797 1 97.12 66 GLU B C 1
ATOM 1464 O O . GLU B 1 66 ? -0.453 -9.422 -13.203 1 97.12 66 GLU B O 1
ATOM 1469 N N . ALA B 1 67 ? 1.037 -7.68 -13.469 1 97.31 67 ALA B N 1
ATOM 1470 C CA . ALA B 1 67 ? 1.604 -8.234 -14.688 1 97.31 67 ALA B CA 1
ATOM 1471 C C . ALA B 1 67 ? 2.217 -9.609 -14.438 1 97.31 67 ALA B C 1
ATOM 1473 O O . ALA B 1 67 ? 1.987 -10.547 -15.203 1 97.31 67 ALA B O 1
ATOM 1474 N N . VAL B 1 68 ? 2.904 -9.766 -13.32 1 97.62 68 VAL B N 1
ATOM 1475 C CA . VAL B 1 68 ? 3.521 -11.047 -12.984 1 97.62 68 VAL B CA 1
ATOM 1476 C C . VAL B 1 68 ? 2.443 -12.055 -12.602 1 97.62 68 VAL B C 1
ATOM 1478 O O . VAL B 1 68 ? 2.453 -13.195 -13.086 1 97.62 68 VAL B O 1
ATOM 1481 N N . ARG B 1 69 ? 1.45 -11.641 -11.789 1 96.06 69 ARG B N 1
ATOM 1482 C CA . ARG B 1 69 ? 0.406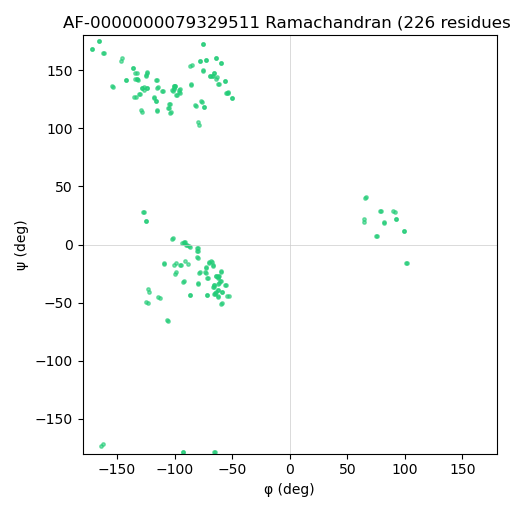 -12.539 -11.312 1 96.06 69 ARG B CA 1
ATOM 1483 C C . ARG B 1 69 ? -0.439 -13.062 -12.469 1 96.06 69 ARG B C 1
ATOM 1485 O O . ARG B 1 69 ? -0.968 -14.172 -12.406 1 96.06 69 ARG B O 1
ATOM 1492 N N . SER B 1 70 ? -0.511 -12.305 -13.516 1 95.81 70 SER B N 1
ATOM 1493 C CA . SER B 1 70 ? -1.303 -12.703 -14.68 1 95.81 70 SER B CA 1
ATOM 1494 C C . SER B 1 70 ? -0.488 -13.57 -15.633 1 95.81 70 SER B C 1
ATOM 1496 O O . SER B 1 70 ? -0.98 -13.969 -16.688 1 95.81 70 SER B O 1
ATOM 1498 N N . GLY B 1 71 ? 0.779 -13.766 -15.25 1 94.81 71 GLY B N 1
ATOM 1499 C CA . GLY B 1 71 ? 1.613 -14.648 -16.047 1 94.81 71 GLY B CA 1
ATOM 1500 C C . GLY B 1 71 ? 2.527 -13.914 -17 1 94.81 71 GLY B C 1
ATOM 1501 O O . GLY B 1 71 ? 3.139 -14.523 -17.875 1 94.81 71 GLY B O 1
ATOM 1502 N N . GLY B 1 72 ? 2.646 -12.602 -16.844 1 96.88 72 GLY B N 1
ATOM 1503 C CA . GLY B 1 72 ? 3.469 -11.797 -17.734 1 96.88 72 GLY B CA 1
ATOM 1504 C C . GLY B 1 72 ? 4.953 -11.938 -17.469 1 96.88 72 GLY B C 1
ATOM 1505 O O . GLY B 1 72 ? 5.355 -12.57 -16.5 1 96.88 72 GLY B O 1
ATOM 1506 N N . ASP B 1 73 ? 5.723 -11.336 -18.375 1 97.69 73 ASP B N 1
ATOM 1507 C CA . ASP B 1 73 ? 7.18 -11.242 -18.344 1 97.69 73 ASP B CA 1
ATOM 1508 C C . ASP B 1 73 ? 7.637 -9.797 -18.203 1 97.69 73 ASP B C 1
ATOM 1510 O O . ASP B 1 73 ? 7.469 -8.992 -19.125 1 97.69 73 ASP B O 1
ATOM 1514 N N . LEU B 1 74 ? 8.281 -9.508 -17.078 1 98.25 74 LEU B N 1
ATOM 1515 C CA . LEU B 1 74 ? 8.609 -8.109 -16.781 1 98.25 74 LEU B CA 1
ATOM 1516 C C . LEU B 1 74 ? 9.625 -7.578 -17.781 1 98.25 74 LEU B C 1
ATOM 1518 O O . LEU B 1 74 ? 9.75 -6.363 -17.969 1 98.25 74 LEU B O 1
ATOM 1522 N N . LYS B 1 75 ? 10.32 -8.438 -18.484 1 98 75 LYS B N 1
ATOM 1523 C CA . LYS B 1 75 ? 11.242 -7.969 -19.516 1 98 75 LYS B CA 1
ATOM 1524 C C . LYS B 1 75 ? 10.5 -7.18 -20.594 1 98 75 LYS B C 1
ATOM 1526 O O . LYS B 1 75 ? 11.078 -6.293 -21.219 1 98 75 LYS B O 1
ATOM 1531 N N . ASN B 1 76 ? 9.281 -7.531 -20.828 1 97.44 76 ASN B N 1
ATOM 1532 C CA . ASN B 1 76 ? 8.477 -6.871 -21.844 1 97.44 76 ASN B CA 1
ATOM 1533 C C . ASN B 1 76 ? 8.148 -5.43 -21.453 1 97.44 76 ASN B C 1
ATOM 1535 O O . ASN B 1 76 ? 7.707 -4.641 -22.297 1 97.44 76 ASN B O 1
ATOM 1539 N N . ILE B 1 77 ? 8.367 -5.098 -20.219 1 96.69 77 ILE B N 1
ATOM 1540 C CA . ILE B 1 77 ? 8.078 -3.736 -19.781 1 96.69 77 ILE B CA 1
ATOM 1541 C C . ILE B 1 77 ? 9.305 -3.137 -19.094 1 96.69 77 ILE B C 1
ATOM 1543 O O . ILE B 1 77 ? 9.188 -2.379 -18.141 1 96.69 77 ILE B O 1
ATOM 1547 N N . GLY B 1 78 ? 10.406 -3.566 -19.453 1 96.38 78 GLY B N 1
ATOM 1548 C CA . GLY B 1 78 ? 11.648 -2.928 -19.047 1 96.38 78 GLY B CA 1
ATOM 1549 C C . GLY B 1 78 ? 12.234 -3.516 -17.781 1 96.38 78 GLY B C 1
ATOM 1550 O O . GLY B 1 78 ? 13.008 -2.855 -17.078 1 96.38 78 GLY B O 1
ATOM 1551 N N . GLY B 1 79 ? 11.867 -4.742 -17.438 1 97.25 79 GLY B N 1
ATOM 1552 C CA . GLY B 1 79 ? 12.43 -5.414 -16.281 1 97.25 79 GLY B CA 1
ATOM 1553 C C . GLY B 1 79 ? 13.82 -5.965 -16.531 1 97.25 79 GLY B C 1
ATOM 1554 O O . GLY B 1 79 ? 14.258 -6.066 -17.672 1 97.25 79 GLY B O 1
ATOM 1555 N N . ASP B 1 80 ? 14.547 -6.172 -15.414 1 96.19 80 ASP B N 1
ATOM 1556 C CA . ASP B 1 80 ? 15.883 -6.754 -15.469 1 96.19 80 ASP B CA 1
ATOM 1557 C C . ASP B 1 80 ? 15.82 -8.273 -15.617 1 96.19 80 ASP B C 1
ATOM 1559 O O . ASP B 1 80 ? 16.828 -8.922 -15.867 1 96.19 80 ASP B O 1
ATOM 1563 N N . GLY B 1 81 ? 14.641 -8.859 -15.438 1 97.62 81 GLY B N 1
ATOM 1564 C CA . GLY B 1 81 ? 14.32 -10.273 -15.578 1 97.62 81 GLY B CA 1
ATOM 1565 C C . GLY B 1 81 ? 12.828 -10.547 -15.648 1 97.62 81 GLY B C 1
ATOM 1566 O O . GLY B 1 81 ? 12.023 -9.617 -15.547 1 97.62 81 GLY B O 1
ATOM 1567 N N . LYS B 1 82 ? 12.523 -11.805 -15.875 1 97.69 82 LYS B N 1
ATOM 1568 C CA . LYS B 1 82 ? 11.117 -12.18 -15.953 1 97.69 82 LYS B CA 1
ATOM 1569 C C . LYS B 1 82 ? 10.359 -11.758 -14.695 1 97.69 82 LYS B C 1
ATOM 1571 O O . LYS B 1 82 ? 9.195 -11.352 -14.773 1 97.69 82 LYS B O 1
ATOM 1576 N N . TYR B 1 83 ? 11.023 -11.805 -13.516 1 98.31 83 TYR B N 1
ATOM 1577 C CA . TYR B 1 83 ? 10.359 -11.586 -12.234 1 98.31 83 TYR B CA 1
ATOM 1578 C C . TYR B 1 83 ? 11.039 -10.469 -11.453 1 98.31 83 TYR B C 1
ATOM 1580 O O . TYR B 1 83 ? 10.938 -10.398 -10.227 1 98.31 83 TYR B O 1
ATOM 1588 N N . SER B 1 84 ? 11.805 -9.609 -12.156 1 98.62 84 SER B N 1
ATOM 1589 C CA . SER B 1 84 ? 12.492 -8.531 -11.445 1 98.62 84 SER B CA 1
ATOM 1590 C C . SER B 1 84 ? 12.492 -7.246 -12.258 1 98.62 84 SER B C 1
ATOM 1592 O O . SER B 1 84 ? 12.641 -7.281 -13.484 1 98.62 84 SER B O 1
ATOM 1594 N N . LYS B 1 85 ? 12.336 -6.152 -11.625 1 98.56 85 LYS B N 1
ATOM 1595 C CA . LYS B 1 85 ? 12.336 -4.832 -12.242 1 98.56 85 LYS B CA 1
ATOM 1596 C C . LYS B 1 85 ? 12.766 -3.758 -11.25 1 98.56 85 LYS B C 1
ATOM 1598 O O . LYS B 1 85 ? 12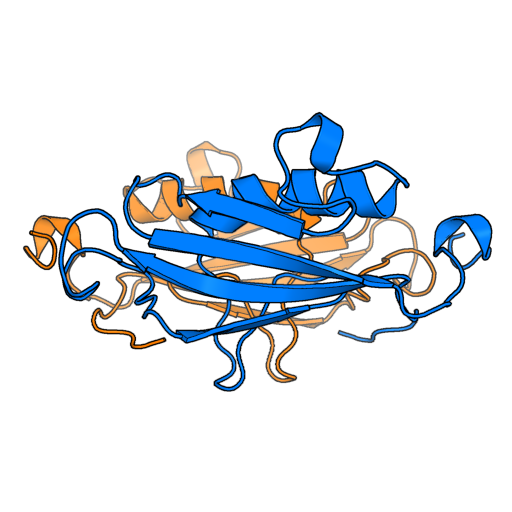.344 -3.777 -10.094 1 98.56 85 LYS B O 1
ATOM 1603 N N . ASP B 1 86 ? 13.602 -2.881 -11.688 1 98.25 86 ASP B N 1
ATOM 1604 C CA . ASP B 1 86 ? 13.922 -1.672 -10.938 1 98.25 86 ASP B CA 1
ATOM 1605 C C . ASP B 1 86 ? 12.914 -0.56 -11.234 1 98.25 86 ASP B C 1
ATOM 1607 O O . ASP B 1 86 ? 12.508 -0.374 -12.383 1 98.25 86 ASP B O 1
ATOM 1611 N N . VAL B 1 87 ? 12.531 0.14 -10.18 1 97.75 87 VAL B N 1
ATOM 1612 C CA . VAL B 1 87 ? 11.641 1.287 -10.352 1 97.75 87 VAL B CA 1
ATOM 1613 C C . VAL B 1 87 ? 12.164 2.467 -9.531 1 97.75 87 VAL B C 1
ATOM 1615 O O . VAL B 1 87 ? 12.844 2.279 -8.523 1 97.75 87 VAL B O 1
ATOM 1618 N N . VAL B 1 88 ? 11.945 3.652 -10.039 1 97.12 88 VAL B N 1
ATOM 1619 C CA . VAL B 1 88 ? 12.195 4.887 -9.297 1 97.12 88 VAL B CA 1
ATOM 1620 C C . VAL B 1 88 ? 10.883 5.434 -8.742 1 97.12 88 VAL B C 1
ATOM 1622 O O . VAL B 1 88 ? 9.852 5.414 -9.43 1 97.12 88 VAL B O 1
ATOM 1625 N N . CYS B 1 89 ? 10.938 5.875 -7.469 1 97.06 89 CYS B N 1
ATOM 1626 C CA . CYS B 1 89 ? 9.719 6.43 -6.902 1 97.06 89 CYS B CA 1
ATOM 1627 C C . CYS B 1 89 ? 9.242 7.637 -7.707 1 97.06 89 CYS B C 1
ATOM 1629 O O . CYS B 1 89 ? 10.031 8.266 -8.414 1 97.06 89 CYS B O 1
ATOM 1631 N N . PRO B 1 90 ? 7.883 7.945 -7.609 1 94.44 90 PRO B N 1
ATOM 1632 C CA . PRO B 1 90 ? 7.328 9.031 -8.422 1 94.44 90 PRO B CA 1
ATOM 1633 C C . PRO B 1 90 ? 7.988 10.383 -8.133 1 94.44 90 PRO B C 1
ATOM 1635 O O . PRO B 1 90 ? 7.918 11.289 -8.961 1 94.44 90 PRO B O 1
ATOM 1638 N N . ASP B 1 91 ? 8.57 10.555 -6.965 1 92.75 91 ASP B N 1
ATOM 1639 C CA . ASP B 1 91 ? 9.242 11.812 -6.637 1 92.75 91 ASP B CA 1
ATOM 1640 C C . ASP B 1 91 ? 10.625 11.875 -7.27 1 92.75 91 ASP B C 1
ATOM 1642 O O . ASP B 1 91 ? 11.312 12.898 -7.168 1 92.75 91 ASP B O 1
ATOM 1646 N N . GLY B 1 92 ? 11.102 10.766 -7.934 1 90.94 92 GLY B N 1
ATOM 1647 C CA . GLY B 1 92 ? 12.336 10.734 -8.703 1 90.94 92 GLY B CA 1
ATOM 1648 C C . GLY B 1 92 ? 13.578 10.625 -7.84 1 90.94 92 GLY B C 1
ATOM 1649 O O . GLY B 1 92 ? 14.648 11.086 -8.227 1 90.94 92 GLY B O 1
ATOM 1650 N N . CYS B 1 93 ? 13.484 10 -6.664 1 92.12 93 CYS B N 1
ATOM 1651 C CA . CYS B 1 93 ? 14.594 10.062 -5.719 1 92.12 93 CYS B CA 1
ATOM 1652 C C . CYS B 1 93 ? 15.078 8.664 -5.348 1 92.12 93 CYS B C 1
ATOM 1654 O O . CYS B 1 93 ? 16.281 8.391 -5.398 1 92.12 93 CYS B O 1
ATOM 1656 N N . VAL B 1 94 ? 14.18 7.766 -4.961 1 96.62 94 VAL B N 1
ATOM 1657 C CA . VAL B 1 94 ? 14.57 6.484 -4.375 1 96.62 94 VAL B CA 1
ATOM 1658 C C . VAL B 1 94 ? 14.445 5.379 -5.422 1 96.62 94 VAL B C 1
ATOM 1660 O O . VAL B 1 94 ? 13.438 5.293 -6.125 1 96.62 94 VAL B O 1
ATOM 1663 N N . MET B 1 95 ? 15.406 4.551 -5.566 1 97.5 95 MET B N 1
ATOM 1664 C CA . MET B 1 95 ? 15.391 3.4 -6.461 1 97.5 95 MET B CA 1
ATOM 1665 C C . MET B 1 95 ? 15.047 2.121 -5.703 1 97.5 95 MET B C 1
ATOM 1667 O O . MET B 1 95 ? 15.648 1.834 -4.664 1 97.5 95 MET B O 1
ATOM 1671 N N . PHE B 1 96 ? 14.094 1.412 -6.207 1 98.38 96 PHE B N 1
ATOM 1672 C CA . PHE B 1 96 ? 13.68 0.127 -5.656 1 98.38 96 PHE B CA 1
ATOM 1673 C C . PHE B 1 96 ? 13.938 -0.998 -6.652 1 98.38 96 PHE B C 1
ATOM 1675 O O . PHE B 1 96 ? 13.758 -0.822 -7.859 1 98.38 96 PHE B O 1
ATOM 1682 N N . ARG B 1 97 ? 14.375 -2.154 -6.191 1 98.69 97 ARG B N 1
ATOM 1683 C CA . ARG B 1 97 ? 14.336 -3.396 -6.957 1 98.69 97 ARG B CA 1
ATOM 1684 C C . ARG B 1 97 ? 13.227 -4.316 -6.457 1 98.69 97 ARG B C 1
ATOM 1686 O O . ARG B 1 97 ? 13.234 -4.73 -5.297 1 98.69 97 ARG B O 1
ATOM 1693 N N . MET B 1 98 ? 12.273 -4.598 -7.32 1 98.62 98 MET B N 1
ATOM 1694 C CA . MET B 1 98 ? 11.219 -5.562 -7.02 1 98.62 98 MET B CA 1
ATOM 1695 C C . MET B 1 98 ? 11.562 -6.938 -7.59 1 98.62 98 MET B C 1
ATOM 1697 O O . MET B 1 98 ? 11.953 -7.051 -8.75 1 98.62 98 MET B O 1
ATOM 1701 N N . THR B 1 99 ? 11.391 -7.922 -6.785 1 98.81 99 THR B N 1
ATOM 1702 C CA . THR B 1 99 ? 11.633 -9.297 -7.215 1 98.81 99 THR B CA 1
ATOM 1703 C C . THR B 1 99 ? 10.492 -10.203 -6.785 1 98.81 99 THR B C 1
ATOM 1705 O O . THR B 1 99 ? 10.102 -10.219 -5.613 1 98.81 99 THR B O 1
ATOM 1708 N N . ALA B 1 100 ? 9.945 -10.922 -7.734 1 98.56 100 ALA B N 1
ATOM 1709 C CA . ALA B 1 100 ? 8.93 -11.922 -7.43 1 98.56 100 ALA B CA 1
ATOM 1710 C C . ALA B 1 100 ? 9.539 -13.312 -7.293 1 98.56 100 ALA B C 1
ATOM 1712 O O . ALA B 1 100 ? 10.359 -13.727 -8.125 1 98.56 100 ALA B O 1
ATOM 1713 N N . ASN B 1 101 ? 9.195 -13.953 -6.246 1 98.19 101 ASN B N 1
ATOM 1714 C CA . ASN B 1 101 ? 9.508 -15.367 -6.059 1 98.19 101 ASN B CA 1
ATOM 1715 C C . ASN B 1 101 ? 8.281 -16.25 -6.281 1 98.19 101 ASN B C 1
ATOM 1717 O O . ASN B 1 101 ? 7.281 -16.109 -5.57 1 98.19 101 ASN B O 1
ATOM 1721 N N . LYS B 1 102 ? 8.391 -17.125 -7.211 1 96.62 102 LYS B N 1
ATOM 1722 C CA . LYS B 1 102 ? 7.281 -18.031 -7.473 1 96.62 102 LYS B CA 1
ATOM 1723 C C . LYS B 1 102 ? 7.215 -19.141 -6.418 1 96.62 102 LYS B C 1
ATOM 1725 O O . LYS B 1 102 ? 8.203 -19.844 -6.18 1 96.62 102 LYS B O 1
ATOM 1730 N N . LEU B 1 103 ? 6.125 -19.453 -5.59 1 95.44 103 LEU B N 1
ATOM 1731 C CA . LEU B 1 103 ? 5.996 -20.344 -4.445 1 95.44 103 LEU B CA 1
ATOM 1732 C C . LEU B 1 103 ? 5.301 -21.641 -4.844 1 95.44 103 LEU B C 1
ATOM 1734 O O . LEU B 1 103 ? 5.148 -22.547 -4.023 1 95.44 103 LEU B O 1
ATOM 1738 N N . GLU B 1 104 ? 4.918 -22.047 -6.012 1 91.56 104 GLU B N 1
ATOM 1739 C CA . GLU B 1 104 ? 4.312 -23.266 -6.535 1 91.56 104 GLU B CA 1
ATOM 1740 C C . GLU B 1 104 ? 2.918 -23.469 -5.957 1 91.56 104 GLU B C 1
ATOM 1742 O O . GLU B 1 104 ? 2.527 -24.609 -5.672 1 91.56 104 GLU B O 1
ATOM 1747 N N . ASN B 1 105 ? 2.205 -22.516 -5.469 1 95.56 105 ASN B N 1
ATOM 1748 C CA . ASN B 1 105 ? 0.822 -22.594 -5.016 1 95.56 105 ASN B CA 1
ATOM 1749 C C . ASN B 1 105 ? -0.159 -22.375 -6.164 1 95.56 105 ASN B C 1
ATOM 1751 O O . ASN B 1 105 ? 0.198 -21.797 -7.191 1 95.56 105 ASN B O 1
ATOM 1755 N N . GLU B 1 106 ? -1.331 -22.953 -5.969 1 92.94 106 GLU B N 1
ATOM 1756 C CA . GLU B 1 106 ? -2.367 -22.797 -6.984 1 92.94 106 GLU B CA 1
ATOM 1757 C C . GLU B 1 106 ? -2.889 -21.359 -7.023 1 92.94 106 GLU B C 1
ATOM 1759 O O . GLU B 1 106 ? -2.99 -20.703 -5.984 1 92.94 106 GLU B O 1
ATOM 1764 N N . ASN B 1 107 ? -3.209 -20.953 -8.25 1 93.19 107 ASN B N 1
ATOM 1765 C CA . ASN B 1 107 ? -3.809 -19.625 -8.438 1 93.19 107 ASN B CA 1
ATOM 1766 C C . ASN B 1 107 ? -5.172 -19.531 -7.75 1 93.19 107 ASN B C 1
ATOM 1768 O O . ASN B 1 107 ? -5.945 -20.484 -7.766 1 93.19 107 ASN B O 1
ATOM 1772 N N . PHE B 1 108 ? -5.449 -18.375 -7.188 1 91.31 108 PHE B N 1
ATOM 1773 C CA . PHE B 1 108 ? -6.672 -18.109 -6.438 1 91.31 108 PHE B CA 1
ATOM 1774 C C . PHE B 1 108 ? -7.898 -18.469 -7.262 1 91.31 108 PHE B C 1
ATOM 1776 O O . PHE B 1 108 ? -8.812 -19.125 -6.77 1 91.31 108 PHE B O 1
ATOM 1783 N N . TYR B 1 109 ? -7.945 -18.094 -8.562 1 91.19 109 TYR B N 1
ATOM 1784 C CA . TYR B 1 109 ? -9.117 -18.297 -9.406 1 91.19 109 TYR B CA 1
ATOM 1785 C C . TYR B 1 109 ? -9.094 -19.688 -10.047 1 91.19 109 TYR B C 1
ATOM 1787 O O . TYR B 1 109 ? -10.086 -20.406 -10.008 1 91.19 109 TYR B O 1
ATOM 1795 N N . LYS B 1 110 ? -7.938 -20.062 -10.523 1 91.88 110 LYS B N 1
ATOM 1796 C CA . LYS B 1 110 ? -7.828 -21.344 -11.227 1 91.88 110 LYS B CA 1
ATOM 1797 C C . LYS B 1 110 ? -7.941 -22.516 -10.258 1 91.88 110 LYS B C 1
ATOM 1799 O O . LYS B 1 110 ? -8.398 -23.594 -10.625 1 91.88 110 LYS B O 1
ATOM 1804 N N . GLY B 1 111 ? -7.508 -22.25 -9 1 92.12 111 GLY B N 1
ATOM 1805 C CA . GLY B 1 111 ? -7.609 -23.266 -7.961 1 92.12 111 GLY B CA 1
ATOM 1806 C C . GLY B 1 111 ? -9 -23.359 -7.359 1 92.12 111 GLY B C 1
ATOM 1807 O O . GLY B 1 111 ? -9.227 -24.172 -6.453 1 92.12 111 GLY B O 1
ATOM 1808 N N . LYS B 1 112 ? -9.914 -22.453 -7.828 1 91.5 112 LYS B N 1
ATOM 1809 C CA . LYS B 1 112 ? -11.305 -22.438 -7.391 1 91.5 112 LYS B CA 1
ATOM 1810 C C . LYS B 1 112 ? -11.414 -22.062 -5.918 1 91.5 112 LYS B C 1
ATOM 1812 O O . LYS B 1 112 ? -12.164 -22.688 -5.164 1 91.5 112 LYS B O 1
ATOM 1817 N N . PHE B 1 113 ? -10.641 -21.109 -5.496 1 89.56 113 PHE B N 1
ATOM 1818 C CA . PHE B 1 113 ? -10.727 -20.578 -4.141 1 89.56 113 PHE B CA 1
ATOM 1819 C C . PHE B 1 113 ? -11.695 -19.422 -4.07 1 89.56 113 PHE B C 1
ATOM 1821 O O . PHE B 1 113 ? -11.875 -18.812 -3.01 1 89.56 113 PHE B O 1
ATOM 1828 N N . PHE B 1 114 ? -12.266 -19.109 -5.238 1 88.31 114 PHE B N 1
ATOM 1829 C CA . PHE B 1 114 ? -13.195 -17.984 -5.336 1 88.31 114 PHE B CA 1
ATOM 1830 C C . PHE B 1 114 ? -14.602 -18.484 -5.684 1 88.31 114 PHE B C 1
ATOM 1832 O O . PHE B 1 114 ? -14.758 -19.375 -6.516 1 88.31 114 PHE B O 1
ATOM 1839 N N . ASP B 1 115 ? -15.602 -17.938 -4.977 1 87.06 115 ASP B N 1
ATOM 1840 C CA . ASP B 1 115 ? -16.984 -18.297 -5.289 1 87.06 115 ASP B CA 1
ATOM 1841 C C . ASP B 1 115 ? -17.656 -17.203 -6.117 1 87.06 115 ASP B C 1
ATOM 1843 O O . ASP B 1 115 ? -17.312 -16.031 -6.008 1 87.06 115 ASP B O 1
#

Radius of gyration: 17.61 Å; Cα contacts (8 Å, |Δi|>4): 501; chains: 2; bounding box: 46×47×37 Å

Organism: NCBI:txid704125

Foldseek 3Di:
DDDPFDAQKKKKKFFAFWDPDPACVVPDPLRDGHGFIWMDRQDFTAGPVRDGDDPQQCVVVVVVVVCVLVPHACVVVPAPTRFWRWDAGPSRTIIMIMGMDGPPGDHCVVVPVDD/DDDPFDAQKKKKKFFADWDPDPFCVVPDPLRDGHGFIWMDRQDFTAGPVRDGDDPQQCVVVVVVVVCVLVPHACVVVPAPTRFWRWDAGPSRTIIMIMGMDGPPGDHCVVVPVDD

Secondary structure (DSSP, 8-state):
----S--SEEEEEEEEEESSSS--TTT-TT---TT-EEEESSB--EETTSPBPBHHHHHHHHHHHHHHHTT--GGGGT-SBTTEEEEE-TTS-EEEEEEEEE--PPPTTTTT---/----S--SEEEEEEEEEESSSS--TTT-TT---TT-EEEESSB--EETTSPBPBHHHHHHHHHHHHHHHTT--GGGGT-SBTTEEEEE-TTS-EEEEEEEEE--PPPTTTTT---

Nearest PDB structures (foldseek):
  7x28-assembly1_G  TM=2.578E-01  e=4.168E+00  Middle East respiratory syndrome-related coronavirus
  7x28-assembly1_F  TM=2.587E-01  e=4.427E+00  Middle East respiratory syndrome-related coronavirus
  7x28-assembly1_G  TM=2.578E-01  e=4.277E+00  Middle East respiratory syndrome-related coronavirus
  7x28-assembly1_F  TM=2.570E-01  e=4.541E+00  Middle East respiratory syndrome-related coronavirus

InterPro domains:
  IPR023811 Conserved hypothetical protein CHP04076 [TIGR04076] (9-100)

Sequence (230 aa):
MKKWYDEEYEWEIEVTGFLRSDHTERYCRNGEEVGDKYTCTYGCPVNNDGQGICSKVMMIMFPIMEAVRSGGDLKNIGGDGKYSKDVVCPDGCVMFRMTANKLENENFYKGKFFDMKKWYDEEYEWEIEVTGFLRSDHTERYCRNGEEVGDKYTCTYGCPVNNDGQGICSKVMMIMFPIMEAVRSGGDLKNIGGDGKYSKDVVCPDGCVMFRMTANKLENENFYKGKFFD